Protein AF-A0AAN6L7E3-F1 (afdb_monomer)

Foldseek 3Di:
DDDDDDDDPDPPDDVVVVVVVVVVVVVVVVVVVVVVVVVVVVVVVVVVVVVCVVCVVVLVVLLVVLLVVLVVQLVLLVVCCVCCDPPHDNCVNVLSCLSVVLSVLSVVLCCLVPVVVNDPCVVDPVSVVVNVVSVVVSVVSLVVSLVSVVVLAQPPLPDPPRVFPDPDDPRDPPPDTRPQNSSWDQDPVSHTDRSSVVVSVVSVSSVVVD

Structure (mmCIF, N/CA/C/O backbone):
data_AF-A0AAN6L7E3-F1
#
_entry.id   AF-A0AAN6L7E3-F1
#
loop_
_atom_site.group_PDB
_atom_site.id
_atom_site.type_symbol
_atom_site.label_atom_id
_atom_site.label_alt_id
_atom_site.label_comp_id
_atom_site.label_asym_id
_atom_site.label_entity_id
_atom_site.label_seq_id
_atom_site.pdbx_PDB_ins_code
_atom_site.Cartn_x
_atom_site.Cartn_y
_atom_site.Cartn_z
_atom_site.occupancy
_atom_site.B_iso_or_equiv
_atom_site.auth_seq_id
_atom_site.auth_comp_id
_atom_site.auth_asym_id
_atom_site.auth_atom_id
_atom_site.pdbx_PDB_model_num
ATOM 1 N N . MET A 1 1 ? -35.665 -12.187 103.424 1.00 42.66 1 MET A N 1
ATOM 2 C CA . MET A 1 1 ? -36.609 -12.138 102.287 1.00 42.66 1 MET A CA 1
ATOM 3 C C . MET A 1 1 ? -36.385 -10.825 101.558 1.00 42.66 1 MET A C 1
ATOM 5 O O . MET A 1 1 ? -36.708 -9.785 102.106 1.00 42.66 1 MET A O 1
ATOM 9 N N . GLY A 1 2 ? -35.752 -10.860 100.388 1.00 43.75 2 GLY A N 1
ATOM 10 C CA . GLY A 1 2 ? -35.505 -9.680 99.558 1.00 43.75 2 GLY A CA 1
ATOM 11 C C . GLY A 1 2 ? -35.541 -10.111 98.100 1.00 43.75 2 GLY A C 1
ATOM 12 O O . GLY A 1 2 ? -34.549 -10.614 97.584 1.00 43.75 2 GLY A O 1
ATOM 13 N N . GLN A 1 3 ? -36.715 -10.016 97.477 1.00 45.44 3 GLN A N 1
ATOM 14 C CA . GLN A 1 3 ? -36.898 -10.294 96.055 1.00 45.44 3 GLN A CA 1
ATOM 15 C C . GLN A 1 3 ? -36.569 -9.023 95.269 1.00 45.44 3 GLN A C 1
ATOM 17 O O . GLN A 1 3 ? -37.308 -8.043 95.316 1.00 45.44 3 GLN A O 1
ATOM 22 N N . SER A 1 4 ? -35.435 -9.044 94.569 1.00 49.78 4 SER A N 1
ATOM 23 C CA . SER A 1 4 ? -35.088 -8.055 93.551 1.00 49.78 4 SER A CA 1
ATOM 24 C C . SER A 1 4 ? -35.935 -8.335 92.309 1.00 49.78 4 SER A C 1
ATOM 26 O O . SER A 1 4 ? -35.784 -9.368 91.656 1.00 49.78 4 SER A O 1
ATOM 28 N N . THR A 1 5 ? -36.879 -7.446 92.020 1.00 53.34 5 THR A N 1
ATOM 29 C CA . THR A 1 5 ? -37.695 -7.482 90.807 1.00 53.34 5 THR A CA 1
ATOM 30 C C . THR A 1 5 ? -36.848 -7.040 89.620 1.00 53.34 5 THR A C 1
ATOM 32 O O . THR A 1 5 ? -36.485 -5.869 89.507 1.00 53.34 5 THR A O 1
ATOM 35 N N . SER A 1 6 ? -36.544 -7.982 88.730 1.00 49.72 6 SER A N 1
ATOM 36 C CA . SER A 1 6 ? -35.940 -7.729 87.425 1.00 49.72 6 SER A CA 1
ATOM 37 C C . SER A 1 6 ? -36.825 -6.777 86.613 1.00 49.72 6 SER A C 1
ATOM 39 O O . SER A 1 6 ? -37.939 -7.135 86.222 1.00 49.72 6 SER A O 1
ATOM 41 N N . GLY A 1 7 ? -36.333 -5.562 86.369 1.00 49.38 7 GLY A N 1
ATOM 42 C CA . GLY A 1 7 ? -36.961 -4.585 85.488 1.00 49.38 7 GLY A CA 1
ATOM 43 C C . GLY A 1 7 ? -36.961 -5.088 84.048 1.00 49.38 7 GLY A C 1
ATOM 44 O O . GLY A 1 7 ? -35.946 -5.030 83.360 1.00 49.38 7 GLY A O 1
ATOM 45 N N . GLY A 1 8 ? -38.103 -5.606 83.599 1.00 52.16 8 GLY A N 1
ATOM 46 C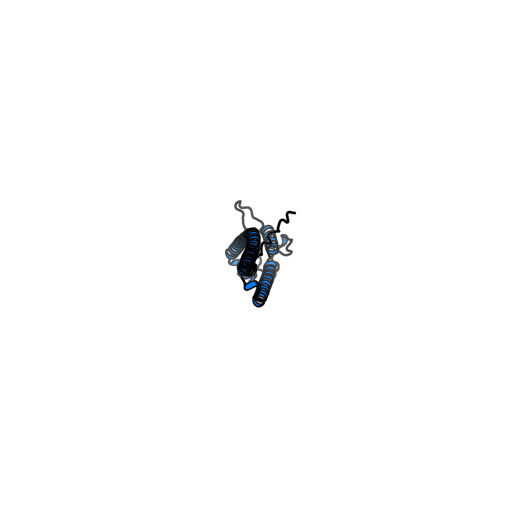 CA . GLY A 1 8 ? -38.334 -5.935 82.199 1.00 52.16 8 GLY A CA 1
ATOM 47 C C . GLY A 1 8 ? -38.458 -4.658 81.376 1.00 52.16 8 GLY A C 1
ATOM 48 O O . GLY A 1 8 ? -39.545 -4.086 81.279 1.00 52.16 8 GLY A O 1
ATOM 49 N N . GLU A 1 9 ? -37.352 -4.210 80.781 1.00 51.78 9 GLU A N 1
ATOM 50 C CA . GLU A 1 9 ? -37.373 -3.178 79.747 1.00 51.78 9 GLU A CA 1
ATOM 51 C C . GLU A 1 9 ? -38.204 -3.678 78.562 1.00 51.78 9 GLU A C 1
ATOM 53 O O . GLU A 1 9 ? -37.843 -4.595 77.820 1.00 51.78 9 GLU A O 1
ATOM 58 N N . ARG A 1 10 ? -39.390 -3.088 78.425 1.00 51.25 10 ARG A N 1
ATOM 59 C CA . ARG A 1 10 ? -40.340 -3.378 77.361 1.00 51.25 10 ARG A CA 1
ATOM 60 C C . ARG A 1 10 ? -39.809 -2.717 76.088 1.00 51.25 10 ARG A C 1
ATOM 62 O O . ARG A 1 10 ? -39.984 -1.519 75.887 1.00 51.25 10 ARG A O 1
ATOM 69 N N . TRP A 1 11 ? -39.128 -3.491 75.247 1.00 51.94 11 TRP A N 1
ATOM 70 C CA . TRP A 1 11 ? -38.636 -3.051 73.941 1.00 51.94 11 TRP A CA 1
ATOM 71 C C . TRP A 1 11 ? -39.816 -2.674 73.039 1.00 51.94 11 TRP A C 1
ATOM 73 O O . TRP A 1 11 ? -40.412 -3.523 72.377 1.00 51.94 11 TRP A O 1
ATOM 83 N N . ILE A 1 12 ? -40.185 -1.392 73.025 1.00 59.03 12 ILE A N 1
ATOM 84 C CA . ILE A 1 12 ? -41.183 -0.858 72.096 1.00 59.03 12 ILE A CA 1
ATOM 85 C C . ILE A 1 12 ? -40.546 -0.866 70.707 1.00 59.03 12 ILE A C 1
ATOM 87 O O . ILE A 1 12 ? -39.714 -0.023 70.360 1.00 59.03 12 ILE A O 1
ATOM 91 N N . TRP A 1 13 ? -40.911 -1.872 69.918 1.00 56.84 13 TRP A N 1
ATOM 92 C CA . TRP A 1 13 ? -40.470 -2.004 68.540 1.00 56.84 13 TRP A CA 1
ATOM 93 C C . TRP A 1 13 ? -41.058 -0.843 67.732 1.00 56.84 13 TRP A C 1
ATOM 95 O O . TRP A 1 13 ? -42.265 -0.770 67.518 1.00 56.84 13 TRP A O 1
ATOM 105 N N . HIS A 1 14 ? -40.212 0.098 67.309 1.00 62.81 14 HIS A N 1
ATOM 106 C CA . HIS A 1 14 ? -40.619 1.199 66.439 1.00 62.81 14 HIS A CA 1
ATOM 107 C C . HIS A 1 14 ? -40.314 0.835 64.977 1.00 62.81 14 HIS A C 1
ATOM 109 O O . HIS A 1 14 ? -39.190 1.075 64.519 1.00 62.81 14 HIS A O 1
ATOM 115 N N . PRO A 1 15 ? -41.293 0.301 64.216 1.00 70.25 15 PRO A N 1
ATOM 116 C CA . PRO A 1 15 ? -41.083 -0.215 62.857 1.00 70.25 15 PRO A CA 1
ATOM 117 C C . PRO A 1 15 ? -40.480 0.825 61.904 1.00 70.25 15 PRO A C 1
ATOM 119 O O . PRO A 1 15 ? -39.667 0.503 61.041 1.00 70.25 15 PRO A O 1
AT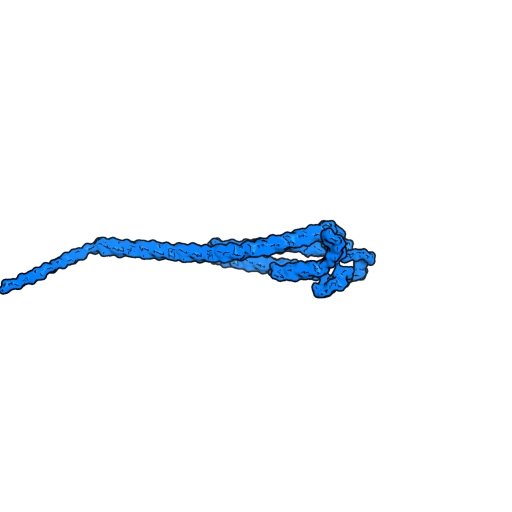OM 122 N N . TRP A 1 16 ? -40.786 2.102 62.127 1.00 66.88 16 TRP A N 1
ATOM 123 C CA . TRP A 1 16 ? -40.271 3.222 61.344 1.00 66.88 16 TRP A CA 1
ATOM 124 C C . TRP A 1 16 ? -38.749 3.409 61.426 1.00 66.88 16 TRP A C 1
ATOM 126 O O . TRP A 1 16 ? -38.139 3.853 60.453 1.00 66.88 16 TRP A O 1
ATOM 136 N N . ARG A 1 17 ? -38.104 3.056 62.549 1.00 72.50 17 ARG A N 1
ATOM 137 C CA . ARG A 1 17 ? -36.633 3.123 62.662 1.00 72.50 17 ARG A CA 1
ATOM 138 C C . ARG A 1 17 ? -35.965 2.003 61.867 1.00 72.50 17 ARG A C 1
ATOM 140 O O . ARG A 1 17 ? -34.938 2.242 61.234 1.00 72.50 17 ARG A O 1
ATOM 147 N N . THR A 1 18 ? -36.563 0.815 61.860 1.00 75.44 18 THR A N 1
ATOM 148 C CA . THR A 1 18 ? -36.074 -0.342 61.099 1.00 75.44 18 THR A CA 1
ATOM 149 C C . THR A 1 18 ? -36.195 -0.096 59.595 1.00 75.44 18 THR A C 1
ATOM 151 O O . THR A 1 18 ? -35.225 -0.290 58.866 1.00 75.44 18 THR A O 1
ATOM 154 N N . ILE A 1 19 ? -37.330 0.444 59.140 1.00 77.50 19 ILE A N 1
ATOM 155 C CA . ILE A 1 19 ? -37.562 0.784 57.726 1.00 77.50 19 ILE A CA 1
ATOM 156 C C . ILE A 1 19 ? -36.559 1.834 57.231 1.00 77.50 19 ILE A C 1
ATOM 158 O O . ILE A 1 19 ? -35.964 1.648 56.171 1.00 77.50 19 ILE A O 1
ATOM 162 N N . LYS A 1 20 ? -36.297 2.898 58.007 1.00 78.38 20 LYS A N 1
ATOM 163 C CA . LYS A 1 20 ? -35.292 3.912 57.634 1.00 78.38 20 LYS A CA 1
ATOM 164 C C . LYS A 1 20 ? -33.893 3.314 57.479 1.00 78.38 20 LYS A C 1
ATOM 166 O O . LYS A 1 20 ? -33.211 3.631 56.513 1.00 78.38 20 LYS A O 1
ATOM 171 N N . ARG A 1 21 ? -33.481 2.419 58.385 1.00 78.31 21 ARG A N 1
ATOM 172 C CA . ARG A 1 21 ? -32.173 1.747 58.294 1.00 78.31 21 ARG A CA 1
ATOM 173 C C . ARG A 1 21 ? -32.068 0.870 57.050 1.00 78.31 21 ARG A C 1
ATOM 175 O O . ARG A 1 21 ? -31.061 0.949 56.355 1.00 78.31 21 ARG A O 1
ATOM 182 N N . ILE A 1 22 ? -33.103 0.088 56.745 1.00 79.12 22 ILE A N 1
ATOM 183 C CA . ILE A 1 22 ? -33.132 -0.760 55.545 1.00 79.12 22 ILE A CA 1
ATOM 184 C C . ILE A 1 22 ? -33.075 0.104 54.279 1.00 79.12 22 ILE A C 1
ATOM 186 O O . ILE A 1 22 ? -32.258 -0.160 53.402 1.00 79.12 22 ILE A O 1
ATOM 190 N N . ALA A 1 23 ? -33.862 1.181 54.207 1.00 75.00 23 ALA A N 1
ATOM 191 C CA . ALA A 1 23 ? -33.854 2.095 53.066 1.00 75.00 23 ALA A CA 1
ATOM 192 C C . ALA A 1 23 ? -32.478 2.753 52.848 1.00 75.00 23 ALA A C 1
ATOM 194 O O . ALA A 1 23 ? -31.995 2.805 51.718 1.00 75.00 23 ALA A O 1
ATOM 195 N N . SER A 1 24 ? -31.807 3.193 53.918 1.00 80.81 24 SER A N 1
ATOM 196 C CA . SER A 1 24 ? -30.445 3.736 53.835 1.00 80.81 24 SER A CA 1
ATOM 197 C C . SER A 1 24 ? -29.422 2.696 53.370 1.00 80.81 24 SER A C 1
ATOM 199 O O . SER A 1 24 ? -28.561 3.019 52.555 1.00 80.81 24 SER A O 1
ATOM 201 N N . TYR A 1 25 ? -29.532 1.445 53.828 1.00 79.38 25 TYR A N 1
ATOM 202 C CA . TYR A 1 25 ? -28.661 0.352 53.383 1.00 79.38 25 TYR A CA 1
ATOM 203 C C . TYR A 1 25 ? -28.847 0.019 51.901 1.00 79.38 25 TYR A C 1
ATOM 205 O O . TYR A 1 25 ? -27.863 -0.188 51.189 1.00 79.38 25 TYR A O 1
ATOM 213 N N . VAL A 1 26 ? -30.093 -0.002 51.421 1.00 76.44 26 VAL A N 1
ATOM 214 C CA . VAL A 1 26 ? -30.407 -0.254 50.007 1.00 76.44 26 VAL A CA 1
ATOM 215 C C . VAL A 1 26 ? -29.898 0.890 49.129 1.00 76.44 26 VAL A C 1
ATOM 217 O O . VAL A 1 26 ? -29.246 0.631 48.121 1.00 76.44 26 VAL A O 1
ATOM 220 N N . ALA A 1 27 ? -30.109 2.147 49.534 1.00 77.56 27 ALA A N 1
ATOM 221 C CA . ALA A 1 27 ? -29.611 3.312 48.802 1.00 77.56 27 ALA A CA 1
ATOM 222 C C . ALA A 1 27 ? -28.073 3.345 48.733 1.00 77.56 27 ALA A C 1
ATOM 224 O O . ALA A 1 27 ? -27.509 3.580 47.666 1.00 77.56 27 ALA A O 1
ATOM 225 N N . TYR A 1 28 ? -27.391 3.047 49.844 1.00 81.06 28 TYR A N 1
ATOM 226 C CA . TYR A 1 28 ? -25.930 2.958 49.883 1.00 81.06 28 TYR A CA 1
ATOM 227 C C . TYR A 1 28 ? -25.401 1.820 48.999 1.00 81.06 28 TYR A C 1
ATOM 229 O O . TYR A 1 28 ? -24.496 2.030 48.195 1.00 81.06 28 TYR A O 1
ATOM 237 N N . SER A 1 29 ? -26.010 0.634 49.083 1.00 75.12 29 SER 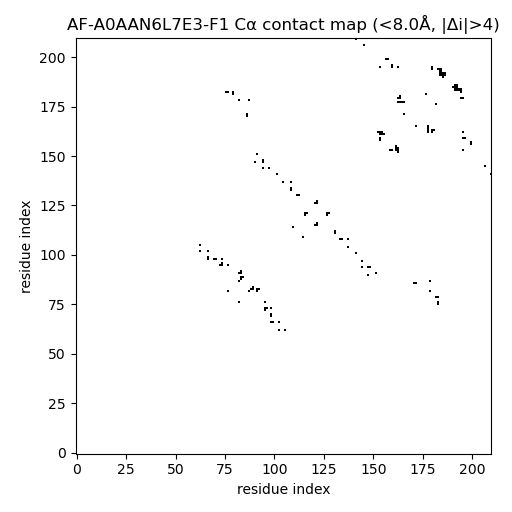A N 1
ATOM 238 C CA . SER A 1 29 ? -25.619 -0.524 48.266 1.00 75.12 29 SER A CA 1
ATOM 239 C C . SER A 1 29 ? -25.830 -0.267 46.771 1.00 75.12 29 SER A C 1
ATOM 241 O O . SER A 1 29 ? -25.001 -0.667 45.955 1.00 75.12 29 SER A O 1
ATOM 243 N N . TRP A 1 30 ? -26.901 0.445 46.407 1.00 67.38 30 TRP A N 1
ATOM 244 C CA . TRP A 1 30 ? -27.169 0.852 45.029 1.00 67.38 30 TRP A CA 1
ATOM 245 C C . TRP A 1 30 ? -26.133 1.852 44.509 1.00 67.38 30 TRP A C 1
ATOM 247 O O . TRP A 1 30 ? -25.619 1.674 43.409 1.00 67.38 30 TRP A O 1
ATOM 257 N N . LEU A 1 31 ? -25.765 2.859 45.307 1.00 73.88 31 LEU A N 1
ATOM 258 C CA . LEU A 1 31 ? -24.732 3.830 44.934 1.00 73.88 31 LEU A CA 1
ATOM 259 C C . LEU A 1 31 ? -23.366 3.168 44.741 1.00 73.88 31 LEU A C 1
ATOM 261 O O . LEU A 1 31 ? -22.717 3.423 43.733 1.00 73.88 31 LEU A O 1
ATOM 265 N N . VAL A 1 32 ? -22.962 2.269 45.644 1.00 73.25 32 VAL A N 1
ATOM 266 C CA . VAL A 1 32 ? -21.707 1.509 45.513 1.00 73.25 32 VAL A CA 1
ATOM 267 C C . VAL A 1 32 ? -21.731 0.616 44.271 1.00 73.25 32 VAL A C 1
ATOM 269 O O . VAL A 1 32 ? -20.726 0.504 43.576 1.00 73.25 32 VAL A O 1
ATOM 272 N N . PHE A 1 33 ? -22.866 -0.010 43.957 1.00 66.94 33 PHE A N 1
ATOM 273 C CA . PHE A 1 33 ? -23.013 -0.840 42.761 1.00 66.94 33 PHE A CA 1
ATOM 274 C C . PHE A 1 33 ? -22.931 -0.022 41.465 1.00 66.94 33 PHE A C 1
ATOM 276 O O . PHE A 1 33 ? -22.200 -0.404 40.549 1.00 66.94 33 PHE A O 1
ATOM 283 N N . VAL A 1 34 ? -23.641 1.110 41.400 1.00 63.12 34 VAL A N 1
ATOM 284 C CA . VAL A 1 34 ? -23.590 2.035 40.259 1.00 63.12 34 VAL A CA 1
ATOM 285 C C . VAL A 1 34 ? -22.171 2.556 40.077 1.00 63.12 34 VAL A C 1
ATOM 287 O O . VAL A 1 34 ? -21.651 2.443 38.970 1.00 63.12 34 VAL A O 1
ATOM 290 N N . ASP A 1 35 ? -21.526 3.010 41.157 1.00 67.50 35 ASP A N 1
ATOM 291 C CA . ASP A 1 35 ? -20.145 3.496 41.148 1.00 67.50 35 ASP A CA 1
ATOM 292 C C . ASP A 1 35 ? -19.198 2.434 40.576 1.00 67.50 35 ASP A C 1
ATOM 294 O O . ASP A 1 35 ? -18.562 2.672 39.551 1.00 67.50 35 ASP A O 1
ATOM 298 N N . ARG A 1 36 ? -19.232 1.203 41.108 1.00 59.50 36 ARG A N 1
ATOM 299 C CA . ARG A 1 36 ? -18.390 0.079 40.658 1.00 59.50 36 ARG A CA 1
ATOM 300 C C . ARG A 1 36 ? -18.599 -0.283 39.183 1.00 59.50 36 ARG A C 1
ATOM 302 O O . ARG A 1 36 ? -17.636 -0.641 38.499 1.00 59.50 36 ARG A O 1
ATOM 309 N N . ILE A 1 37 ? -19.830 -0.188 38.674 1.00 58.69 37 ILE A N 1
ATOM 310 C CA . ILE A 1 37 ? -20.135 -0.394 37.248 1.00 58.69 37 ILE A CA 1
ATOM 311 C C . ILE A 1 37 ? -19.548 0.731 36.397 1.00 58.69 37 ILE A C 1
ATOM 313 O O . ILE A 1 37 ? -18.948 0.454 35.352 1.00 58.69 37 ILE A O 1
ATOM 317 N N . THR A 1 38 ? -19.688 1.986 36.823 1.00 60.12 38 THR A N 1
ATOM 318 C CA . THR A 1 38 ? -19.088 3.124 36.120 1.00 60.12 38 THR A CA 1
ATOM 319 C C . THR A 1 38 ? -17.567 3.052 36.124 1.00 60.12 38 THR A C 1
ATOM 321 O O . THR A 1 38 ? -16.986 3.179 35.048 1.00 60.12 38 THR A O 1
ATOM 324 N N . THR A 1 39 ? -16.922 2.747 37.257 1.00 64.69 39 THR A N 1
ATOM 325 C CA . THR A 1 39 ? -15.457 2.614 37.358 1.00 64.69 39 THR A CA 1
ATOM 326 C C . THR A 1 39 ? -14.931 1.455 36.510 1.00 64.69 39 THR A C 1
ATOM 328 O O . THR A 1 39 ? -13.912 1.580 35.837 1.00 64.69 39 THR A O 1
ATOM 331 N N . SER A 1 40 ? -15.637 0.319 36.485 1.00 64.44 40 SER A N 1
ATOM 332 C CA . SER A 1 40 ? -15.254 -0.834 35.658 1.00 64.44 40 SER A CA 1
ATOM 333 C C . SER A 1 40 ? -15.357 -0.529 34.158 1.00 64.44 40 SER A C 1
ATOM 335 O O . SER A 1 40 ? -14.492 -0.931 33.373 1.00 64.44 40 SER A O 1
ATOM 337 N N . ARG A 1 41 ? -16.383 0.220 33.733 1.00 60.41 41 ARG A N 1
ATOM 338 C CA . ARG A 1 41 ? -16.508 0.668 32.338 1.00 60.41 41 ARG A CA 1
ATOM 339 C C . ARG A 1 41 ? -15.435 1.684 31.964 1.00 60.41 41 ARG A C 1
ATOM 341 O O . ARG A 1 41 ? -14.840 1.536 30.899 1.00 60.41 41 ARG A O 1
ATOM 348 N N . THR A 1 42 ? -15.156 2.672 32.809 1.00 61.84 42 THR A N 1
ATOM 349 C CA . THR A 1 42 ? -14.126 3.683 32.523 1.00 61.84 42 THR A CA 1
ATOM 350 C C . THR A 1 42 ? -12.724 3.084 32.496 1.00 61.84 42 THR A C 1
ATOM 352 O O . THR A 1 42 ? -11.977 3.396 31.574 1.00 61.84 42 THR A O 1
ATOM 355 N N . LEU A 1 43 ? -12.388 2.152 33.393 1.00 64.50 43 LEU A N 1
ATOM 356 C CA . LEU A 1 43 ? -11.102 1.438 33.366 1.00 64.50 43 LEU A CA 1
ATOM 357 C C . LEU A 1 43 ? -10.916 0.609 32.087 1.00 64.50 43 LEU A C 1
ATOM 359 O O . LEU A 1 43 ? -9.849 0.645 31.481 1.00 64.50 43 LEU A O 1
ATOM 363 N N . ASN A 1 44 ? -11.960 -0.084 31.624 1.00 65.50 44 ASN A N 1
ATOM 364 C CA . ASN A 1 44 ? -11.908 -0.828 30.362 1.00 65.50 44 ASN A CA 1
ATOM 365 C C . ASN A 1 44 ? -11.757 0.085 29.134 1.00 65.50 44 ASN 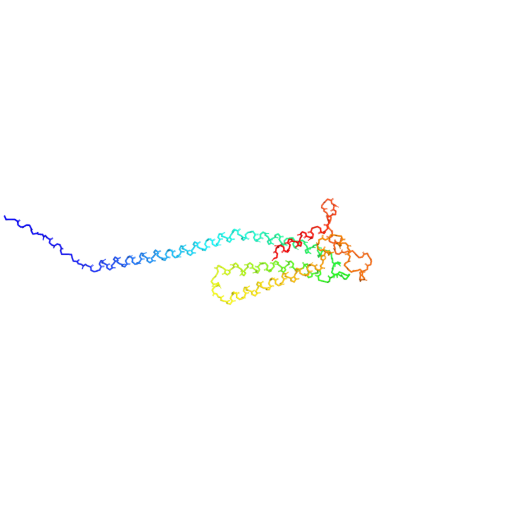A C 1
ATOM 367 O O . ASN A 1 44 ? -11.095 -0.287 28.165 1.00 65.50 44 ASN A O 1
ATOM 371 N N . ILE A 1 45 ? -12.370 1.271 29.156 1.00 64.06 45 ILE A N 1
ATOM 372 C CA . ILE A 1 45 ? -12.224 2.270 28.089 1.00 64.06 45 ILE A CA 1
ATOM 373 C C . ILE A 1 45 ? -10.805 2.844 28.100 1.00 64.06 45 ILE A C 1
ATOM 375 O O . ILE A 1 45 ? -10.181 2.893 27.044 1.00 64.06 45 ILE A O 1
ATOM 379 N N . LEU A 1 46 ? -10.281 3.205 29.274 1.00 64.00 46 LEU A N 1
ATOM 380 C CA . LEU A 1 46 ? -8.932 3.746 29.450 1.00 64.00 46 LEU A CA 1
ATOM 381 C C . LEU A 1 46 ? -7.851 2.741 29.039 1.00 64.00 46 LEU A C 1
ATOM 383 O O . LEU A 1 46 ? -6.966 3.104 28.275 1.00 64.00 46 LEU A O 1
ATOM 387 N N . ALA A 1 47 ? -7.964 1.470 29.435 1.00 64.88 47 ALA A N 1
ATOM 388 C CA . ALA A 1 47 ? -7.015 0.427 29.038 1.00 64.88 47 ALA A CA 1
ATOM 389 C C . ALA A 1 47 ? -6.995 0.192 27.513 1.00 64.88 47 ALA A C 1
ATOM 391 O O . ALA A 1 47 ? -5.933 0.007 26.918 1.00 64.88 47 ALA A O 1
ATOM 392 N N . ARG A 1 48 ? -8.161 0.251 26.850 1.00 64.88 48 ARG A N 1
ATOM 393 C CA . ARG A 1 48 ? -8.247 0.197 25.378 1.00 64.88 48 ARG A CA 1
ATOM 394 C C . ARG A 1 48 ? -7.657 1.444 24.720 1.00 64.88 48 ARG A C 1
ATOM 396 O O . ARG A 1 48 ? -7.014 1.326 23.682 1.00 64.88 48 ARG A O 1
ATOM 403 N N . TRP A 1 49 ? -7.852 2.613 25.327 1.00 62.66 49 TRP A N 1
ATOM 404 C CA . TRP A 1 49 ? -7.268 3.880 24.881 1.00 62.66 49 TRP A CA 1
ATOM 405 C C . TRP A 1 49 ? -5.742 3.887 24.998 1.00 62.66 49 TRP A C 1
ATOM 407 O O . TRP A 1 49 ? -5.046 4.363 24.106 1.00 62.66 49 TRP A O 1
ATOM 417 N N . GLU A 1 50 ? -5.209 3.312 26.072 1.00 63.47 50 GLU A N 1
ATOM 418 C CA . GLU A 1 50 ? -3.772 3.225 26.305 1.00 63.47 50 GLU A CA 1
ATOM 419 C C . GLU A 1 50 ? -3.104 2.241 25.336 1.00 63.47 50 GLU A C 1
ATOM 421 O O . GLU A 1 50 ? -2.071 2.557 24.747 1.00 63.47 50 GLU A O 1
ATOM 426 N N . ALA A 1 51 ? -3.729 1.085 25.086 1.00 63.09 51 ALA A N 1
ATOM 427 C CA . ALA A 1 51 ? -3.282 0.159 24.048 1.00 63.09 51 ALA A CA 1
ATOM 428 C C . ALA A 1 51 ? -3.310 0.815 22.655 1.00 63.09 51 ALA A C 1
ATOM 430 O O . ALA A 1 51 ? -2.359 0.677 21.887 1.00 63.09 51 ALA A O 1
ATOM 431 N N . TYR A 1 52 ? -4.355 1.587 22.345 1.00 63.78 52 TYR A N 1
ATOM 432 C CA . TYR A 1 52 ? -4.461 2.341 21.097 1.00 63.78 52 TYR A CA 1
ATOM 433 C C . TYR A 1 52 ? -3.345 3.381 20.946 1.00 63.78 52 TYR A C 1
ATOM 435 O O . TYR A 1 52 ? -2.649 3.379 19.932 1.00 63.78 52 TYR A O 1
ATOM 443 N N . ASN A 1 53 ? -3.104 4.208 21.965 1.00 63.69 53 ASN A N 1
ATOM 444 C CA . ASN A 1 53 ? -2.042 5.215 21.934 1.00 63.69 53 ASN A CA 1
ATOM 445 C C . ASN A 1 53 ? -0.640 4.613 21.794 1.00 63.69 53 ASN A C 1
ATOM 447 O O . ASN A 1 53 ? 0.256 5.297 21.310 1.00 63.69 53 ASN A O 1
ATOM 451 N N . ARG A 1 54 ? -0.434 3.345 22.173 1.00 69.19 54 ARG A N 1
ATOM 452 C CA . ARG A 1 54 ? 0.848 2.659 21.954 1.00 69.19 54 ARG A CA 1
ATOM 453 C C . ARG A 1 54 ? 1.064 2.249 20.495 1.00 69.19 54 ARG A C 1
ATOM 455 O O . ARG A 1 54 ? 2.189 2.349 20.016 1.00 69.19 54 ARG A O 1
ATOM 462 N N . PHE A 1 55 ? 0.023 1.817 19.779 1.00 66.50 55 PHE A N 1
ATOM 463 C CA . PHE A 1 55 ? 0.161 1.289 18.410 1.00 66.50 55 PHE A CA 1
ATOM 464 C C . PHE A 1 55 ? -0.203 2.284 17.301 1.00 66.50 55 PHE A C 1
ATOM 466 O O . PHE A 1 55 ? 0.365 2.214 16.211 1.00 66.50 55 PHE A O 1
ATOM 473 N N . ALA A 1 56 ? -1.102 3.233 17.567 1.00 69.44 56 ALA A N 1
ATOM 474 C CA . ALA A 1 56 ? -1.480 4.289 16.631 1.00 69.44 56 ALA A CA 1
ATOM 475 C C . ALA A 1 56 ? -0.282 5.096 16.085 1.00 69.44 56 ALA A C 1
ATOM 477 O O . ALA A 1 56 ? -0.210 5.260 14.863 1.00 69.44 56 ALA A O 1
ATOM 478 N N . PRO A 1 57 ? 0.689 5.559 16.904 1.00 73.75 57 PRO A N 1
ATOM 479 C CA . PRO A 1 57 ? 1.846 6.282 16.380 1.00 73.75 57 PRO A CA 1
ATOM 480 C C . PRO A 1 57 ? 2.725 5.398 15.493 1.00 73.75 57 PRO A C 1
ATOM 482 O O . PRO A 1 57 ? 3.193 5.871 14.465 1.00 73.75 57 PRO A O 1
ATOM 485 N N . LEU A 1 58 ? 2.892 4.110 15.816 1.00 74.62 58 LEU A N 1
ATOM 486 C CA . LEU A 1 58 ? 3.682 3.184 14.998 1.00 74.62 58 LEU A CA 1
ATOM 487 C C . LEU A 1 58 ? 3.037 2.959 13.623 1.00 74.62 58 LEU A C 1
ATOM 489 O O . LEU A 1 58 ? 3.711 3.081 12.604 1.00 74.62 58 LEU A O 1
ATOM 493 N N . PHE A 1 59 ? 1.723 2.722 13.582 1.00 73.19 59 PHE A N 1
ATOM 494 C CA . PHE A 1 59 ? 0.976 2.617 12.325 1.00 73.19 59 PHE A CA 1
ATOM 495 C C . PHE A 1 59 ? 1.043 3.915 11.509 1.00 73.19 59 PHE A C 1
ATOM 497 O O . PHE A 1 59 ? 1.263 3.881 10.302 1.00 73.19 59 PHE A O 1
ATOM 504 N N . THR A 1 60 ? 0.917 5.066 12.172 1.00 71.81 60 THR A N 1
ATOM 505 C CA . THR A 1 60 ? 1.003 6.379 11.517 1.00 71.81 60 THR A CA 1
ATOM 506 C C . THR A 1 60 ? 2.392 6.618 10.928 1.00 71.81 60 THR A C 1
ATOM 508 O O . THR A 1 60 ? 2.493 7.029 9.777 1.00 71.81 60 THR A O 1
ATOM 511 N N . ILE A 1 61 ? 3.465 6.310 11.666 1.00 77.50 61 ILE A N 1
ATOM 512 C CA . ILE A 1 61 ? 4.848 6.425 11.180 1.00 77.50 61 ILE A CA 1
ATOM 513 C C . ILE A 1 61 ? 5.061 5.527 9.959 1.00 77.50 61 ILE A C 1
ATOM 515 O O . ILE A 1 61 ? 5.584 5.991 8.950 1.00 77.50 61 ILE A O 1
ATOM 519 N N . LEU A 1 62 ? 4.613 4.271 10.018 1.00 77.69 62 LEU A N 1
ATOM 520 C CA . LEU A 1 62 ? 4.697 3.342 8.890 1.00 77.69 62 LEU A CA 1
ATOM 521 C C . LEU A 1 62 ? 3.942 3.865 7.662 1.00 77.69 62 LEU A C 1
ATOM 523 O O . LEU A 1 62 ? 4.469 3.803 6.554 1.00 77.69 62 LEU A O 1
ATOM 527 N N . LEU A 1 63 ? 2.754 4.440 7.854 1.00 75.50 63 LEU A N 1
ATOM 528 C CA . LEU A 1 63 ? 1.952 5.020 6.779 1.00 75.50 63 LEU A CA 1
ATOM 529 C C . LEU A 1 63 ? 2.609 6.281 6.193 1.00 75.50 63 LEU A C 1
ATOM 531 O O . LEU A 1 63 ? 2.598 6.466 4.978 1.00 75.50 63 LEU A O 1
ATOM 535 N N . VAL A 1 64 ? 3.241 7.118 7.020 1.00 78.81 64 VAL A N 1
ATOM 536 C CA . VAL A 1 64 ? 4.012 8.291 6.568 1.00 78.81 64 VAL A CA 1
ATOM 537 C C . VAL A 1 64 ? 5.245 7.866 5.770 1.00 78.81 64 VAL A C 1
ATOM 539 O O . VAL A 1 64 ? 5.469 8.384 4.681 1.00 78.81 64 VAL A O 1
ATOM 542 N N . ILE A 1 65 ? 6.020 6.896 6.262 1.00 80.44 65 ILE A N 1
ATOM 543 C CA . ILE A 1 65 ? 7.189 6.356 5.547 1.00 80.44 65 ILE A CA 1
ATOM 544 C C . ILE A 1 65 ? 6.752 5.764 4.204 1.00 80.44 65 ILE A C 1
ATOM 546 O O . ILE A 1 65 ? 7.336 6.071 3.166 1.00 80.44 65 ILE A O 1
ATOM 550 N N . TYR A 1 66 ? 5.687 4.961 4.220 1.00 75.56 66 TYR A N 1
ATOM 551 C CA . TYR A 1 66 ? 5.108 4.354 3.028 1.00 75.56 66 TYR A CA 1
ATOM 552 C C . TYR A 1 66 ? 4.666 5.419 2.014 1.00 75.56 66 TYR A C 1
ATOM 554 O O . TYR A 1 66 ? 5.113 5.401 0.872 1.00 75.56 66 TYR A O 1
ATOM 562 N N . THR A 1 67 ? 3.867 6.404 2.430 1.00 75.00 67 THR A N 1
ATOM 563 C CA . THR A 1 67 ? 3.386 7.478 1.541 1.00 75.00 67 THR A CA 1
ATOM 564 C C . THR A 1 67 ? 4.511 8.366 1.010 1.00 75.00 67 THR A C 1
ATOM 566 O O . THR A 1 67 ? 4.471 8.739 -0.161 1.00 75.00 67 THR A O 1
ATOM 569 N N . ALA A 1 68 ? 5.536 8.665 1.814 1.00 76.88 68 ALA A N 1
ATOM 570 C CA . ALA A 1 68 ? 6.687 9.461 1.389 1.00 76.88 68 ALA A CA 1
ATOM 571 C C . ALA A 1 68 ? 7.491 8.763 0.283 1.00 76.88 68 ALA A C 1
ATOM 573 O O . ALA A 1 68 ? 7.763 9.355 -0.761 1.00 76.88 68 ALA A O 1
ATOM 574 N N . LEU A 1 69 ? 7.828 7.490 0.484 1.00 74.75 69 LEU A N 1
ATOM 575 C CA . LEU A 1 69 ? 8.629 6.723 -0.472 1.00 74.75 69 LEU A CA 1
ATOM 576 C C . LEU A 1 69 ? 7.858 6.432 -1.767 1.00 74.75 69 LEU A C 1
ATOM 578 O O . LEU A 1 69 ? 8.420 6.417 -2.861 1.00 74.75 69 LEU A O 1
ATOM 582 N N . LEU A 1 70 ? 6.543 6.272 -1.662 1.00 73.62 70 LEU A N 1
ATOM 583 C CA . LEU A 1 70 ? 5.667 6.148 -2.818 1.00 73.62 70 LEU A CA 1
ATOM 584 C C . LEU A 1 70 ? 5.466 7.459 -3.581 1.00 73.62 70 LEU A C 1
ATOM 586 O O . LEU A 1 70 ? 5.372 7.444 -4.809 1.00 73.62 70 LEU A O 1
ATOM 590 N N . GLY A 1 71 ? 5.396 8.585 -2.871 1.00 75.38 71 GLY A N 1
ATOM 591 C CA . GLY A 1 71 ? 5.381 9.912 -3.476 1.00 75.38 71 GLY A CA 1
ATOM 592 C C . GLY A 1 71 ? 6.654 10.165 -4.280 1.00 75.38 71 GLY A C 1
ATOM 593 O O . GLY A 1 71 ? 6.571 10.635 -5.413 1.00 75.38 71 GLY A O 1
ATOM 594 N N . ASP A 1 72 ? 7.807 9.772 -3.736 1.00 79.44 72 ASP A N 1
ATOM 595 C CA . ASP A 1 72 ? 9.097 9.840 -4.427 1.00 79.44 72 ASP A CA 1
ATOM 596 C C . ASP A 1 72 ? 9.102 8.984 -5.705 1.00 79.44 72 ASP A C 1
ATOM 598 O O . ASP A 1 72 ? 9.418 9.483 -6.785 1.00 79.44 72 ASP A O 1
ATOM 602 N N . TRP A 1 73 ? 8.636 7.730 -5.628 1.00 77.12 73 TRP A N 1
ATOM 603 C CA . TRP A 1 73 ? 8.476 6.864 -6.804 1.00 77.12 73 TRP A CA 1
ATOM 604 C C . TRP A 1 73 ? 7.584 7.492 -7.882 1.00 77.12 73 TRP A C 1
ATOM 606 O O . TRP A 1 73 ? 7.972 7.569 -9.050 1.00 77.12 73 TRP A O 1
ATOM 616 N N . ARG A 1 74 ? 6.402 7.987 -7.498 1.00 81.38 74 ARG A N 1
ATOM 617 C CA . ARG A 1 74 ? 5.466 8.627 -8.431 1.00 81.38 74 ARG A CA 1
ATOM 618 C C . ARG A 1 74 ? 6.102 9.844 -9.096 1.00 81.38 74 ARG A C 1
ATOM 620 O O . ARG A 1 74 ? 6.030 9.977 -10.313 1.00 81.38 74 ARG A O 1
ATOM 627 N N . LEU A 1 75 ? 6.764 10.707 -8.329 1.00 83.06 75 LEU A N 1
ATOM 628 C CA . LEU A 1 75 ? 7.455 11.875 -8.874 1.00 83.06 75 LEU A CA 1
ATOM 629 C C . LEU A 1 75 ? 8.554 11.480 -9.865 1.00 83.06 75 LEU A C 1
ATOM 631 O O . LEU A 1 75 ? 8.683 12.134 -10.896 1.00 83.06 75 LEU A O 1
ATOM 635 N N . LYS A 1 76 ? 9.314 10.414 -9.597 1.00 80.44 76 LYS A N 1
ATOM 636 C CA . LYS A 1 76 ? 10.343 9.914 -10.523 1.00 80.44 76 LYS A CA 1
ATOM 637 C C . LYS A 1 76 ? 9.743 9.453 -11.842 1.00 80.44 76 LYS A C 1
ATOM 639 O O . LYS A 1 76 ? 10.188 9.908 -12.887 1.00 80.44 76 LYS A O 1
ATOM 644 N N . VAL A 1 77 ? 8.692 8.636 -11.812 1.00 84.06 77 VAL A N 1
ATOM 645 C CA . VAL A 1 77 ? 8.039 8.156 -13.043 1.00 84.06 77 VAL A CA 1
ATOM 646 C C . VAL A 1 77 ? 7.453 9.319 -13.848 1.00 84.06 77 VAL A C 1
ATOM 648 O O . VAL A 1 77 ? 7.697 9.427 -15.045 1.00 84.06 77 VAL A O 1
ATOM 651 N N . TYR A 1 78 ? 6.746 10.242 -13.193 1.00 86.62 78 TYR A N 1
ATOM 652 C CA . TYR A 1 78 ? 6.101 11.370 -13.872 1.00 86.62 78 TYR A CA 1
ATOM 653 C C . TYR A 1 78 ? 7.077 12.433 -14.408 1.00 86.62 78 TYR A C 1
ATOM 655 O O . TYR A 1 78 ? 6.694 13.205 -15.285 1.00 86.62 78 TYR A O 1
ATOM 663 N N . LYS A 1 79 ? 8.332 12.474 -13.940 1.00 87.62 79 LYS A N 1
ATOM 664 C CA . LYS A 1 79 ? 9.383 13.330 -14.526 1.00 87.62 79 LYS A CA 1
ATOM 665 C C . LYS A 1 79 ? 9.799 12.889 -15.932 1.00 87.62 79 LYS A C 1
ATOM 667 O O . LYS A 1 79 ? 10.360 13.698 -16.666 1.00 87.62 79 LYS A O 1
ATOM 672 N N . HIS A 1 80 ? 9.519 11.644 -16.315 1.00 88.19 80 HIS A N 1
ATOM 673 C CA . HIS A 1 80 ? 9.909 11.077 -17.602 1.00 88.19 80 HIS A CA 1
ATOM 674 C C . HIS A 1 80 ? 8.667 10.751 -18.445 1.00 88.19 80 HIS A C 1
ATOM 676 O O . HIS A 1 80 ? 8.235 9.599 -18.472 1.00 88.19 80 HIS A O 1
ATOM 682 N N . PRO A 1 81 ? 8.088 11.732 -19.168 1.00 87.81 81 PRO A N 1
ATOM 683 C CA . PRO A 1 81 ? 6.857 11.521 -19.934 1.00 87.81 81 PRO A CA 1
ATOM 684 C C . PRO A 1 81 ? 7.001 10.462 -21.035 1.00 87.81 81 PRO A C 1
ATOM 686 O O . PRO A 1 81 ? 6.021 9.805 -21.370 1.00 87.81 81 PRO A O 1
ATOM 689 N N . VAL A 1 82 ? 8.229 10.231 -21.519 1.00 88.00 82 VAL A N 1
ATOM 690 C CA . VAL A 1 82 ? 8.567 9.173 -22.485 1.00 88.00 82 VAL A CA 1
ATOM 691 C C . VAL A 1 82 ? 8.133 7.775 -22.019 1.00 88.00 82 VAL A C 1
ATOM 693 O O . VAL A 1 82 ? 7.824 6.927 -22.844 1.00 88.00 82 VAL A O 1
ATOM 696 N N . LEU A 1 83 ? 8.033 7.538 -20.703 1.00 85.81 83 LEU A N 1
ATOM 697 C CA . LEU A 1 83 ? 7.575 6.262 -20.135 1.00 85.81 83 LEU A CA 1
ATOM 698 C C . LEU A 1 83 ? 6.082 5.986 -20.355 1.00 85.81 83 LEU A C 1
ATOM 700 O O . LEU A 1 83 ? 5.623 4.876 -20.088 1.00 85.81 83 LEU A O 1
ATOM 704 N N . PHE A 1 84 ? 5.316 6.984 -20.798 1.00 88.94 84 PHE A N 1
ATOM 705 C CA . PHE A 1 84 ? 3.883 6.863 -21.071 1.00 88.94 84 PHE A CA 1
ATOM 706 C C . PHE A 1 84 ? 3.564 6.730 -22.563 1.00 88.94 84 PHE A C 1
ATOM 708 O O . PHE A 1 84 ? 2.391 6.645 -22.928 1.00 88.94 84 PHE A O 1
ATOM 715 N N . GLU A 1 85 ? 4.587 6.707 -23.413 1.00 88.00 85 GLU A N 1
ATOM 716 C CA . GLU A 1 85 ? 4.464 6.558 -24.859 1.00 88.00 85 GLU A CA 1
ATOM 717 C C . GLU A 1 85 ? 4.857 5.131 -25.291 1.00 88.00 85 GLU A C 1
ATOM 719 O O . GLU A 1 85 ? 5.604 4.446 -24.585 1.00 88.00 85 GLU A O 1
ATOM 724 N N . PRO A 1 86 ? 4.380 4.636 -26.446 1.00 87.06 86 PRO A N 1
ATOM 725 C CA . PRO A 1 86 ? 4.915 3.411 -27.037 1.00 87.06 86 PRO A CA 1
ATOM 726 C C . PRO A 1 86 ? 6.435 3.547 -27.245 1.00 87.06 86 PRO A C 1
ATOM 728 O O . PRO A 1 86 ? 6.883 4.614 -27.668 1.00 87.06 86 PRO A O 1
ATOM 731 N N . PRO A 1 87 ? 7.254 2.514 -26.977 1.00 85.69 87 PRO A N 1
ATOM 732 C CA . PRO A 1 87 ? 6.916 1.097 -26.795 1.00 85.69 87 PRO A CA 1
ATOM 733 C C . PRO A 1 87 ? 6.717 0.663 -25.329 1.00 85.69 87 PRO A C 1
ATOM 735 O O . PRO A 1 87 ? 6.680 -0.533 -25.037 1.00 85.69 87 PRO A O 1
ATOM 738 N N . TYR A 1 88 ? 6.621 1.602 -24.383 1.00 83.81 88 TYR A N 1
ATOM 739 C CA . TYR A 1 88 ? 6.447 1.270 -22.970 1.00 83.81 88 TYR A CA 1
ATOM 740 C C . TYR A 1 88 ? 5.027 0.785 -22.669 1.00 83.81 88 TYR A C 1
ATOM 742 O O . TYR A 1 88 ? 4.054 1.121 -23.345 1.00 83.81 88 TYR A O 1
ATOM 750 N N . HIS A 1 89 ? 4.906 -0.035 -21.626 1.00 82.19 89 HIS A N 1
ATOM 751 C CA . HIS A 1 89 ? 3.635 -0.657 -21.291 1.00 82.19 89 HIS A CA 1
ATOM 752 C C . HIS A 1 89 ? 2.627 0.377 -20.748 1.00 82.19 89 HIS A C 1
ATOM 754 O O . HIS A 1 89 ? 2.940 1.101 -19.796 1.00 82.19 89 HIS A O 1
ATOM 760 N N . PRO A 1 90 ? 1.381 0.415 -21.254 1.00 83.25 90 PRO A N 1
ATOM 761 C CA . PRO A 1 90 ? 0.427 1.476 -20.923 1.00 83.25 90 PRO A CA 1
ATOM 762 C C . PRO A 1 90 ? 0.043 1.518 -19.437 1.00 83.25 90 PRO A C 1
ATOM 764 O O . PRO A 1 90 ? -0.230 2.593 -18.899 1.00 83.25 90 PRO A O 1
ATOM 767 N N . ASN A 1 91 ? 0.067 0.382 -18.725 1.00 83.19 91 ASN A N 1
ATOM 768 C CA . ASN A 1 91 ? -0.282 0.380 -17.297 1.00 83.19 91 ASN A CA 1
ATOM 769 C C . ASN A 1 91 ? 0.872 0.783 -16.360 1.00 83.19 91 ASN A C 1
ATOM 771 O O . ASN A 1 91 ? 0.695 0.678 -15.146 1.00 83.19 91 ASN A O 1
ATOM 775 N N . ILE A 1 92 ? 2.006 1.296 -16.863 1.00 79.44 92 ILE A N 1
ATOM 776 C CA . ILE A 1 92 ? 3.013 1.972 -16.018 1.00 79.44 92 ILE A CA 1
ATOM 777 C C . ILE A 1 92 ? 2.365 3.149 -15.284 1.00 79.44 92 ILE A C 1
ATOM 779 O O . ILE A 1 92 ? 2.546 3.303 -14.077 1.00 79.44 92 ILE A O 1
ATOM 783 N N . ARG A 1 93 ? 1.521 3.926 -15.979 1.00 79.88 93 ARG A N 1
ATOM 784 C CA . ARG A 1 93 ? 0.782 5.045 -15.379 1.00 79.88 93 ARG A CA 1
ATOM 785 C C . ARG A 1 93 ? -0.122 4.575 -14.243 1.00 79.88 93 ARG A C 1
ATOM 787 O O . ARG A 1 93 ? -0.008 5.062 -13.122 1.00 79.88 93 ARG A O 1
ATOM 794 N N . VAL A 1 94 ? -0.939 3.557 -14.505 1.00 75.75 94 VAL A N 1
ATOM 795 C CA . VAL A 1 94 ? -1.835 2.973 -13.494 1.00 75.75 94 VAL A CA 1
ATOM 796 C C . VAL A 1 94 ? -1.031 2.426 -12.312 1.00 75.75 94 VAL A C 1
ATOM 798 O O . VAL A 1 94 ? -1.351 2.724 -11.165 1.00 75.75 94 VAL A O 1
ATOM 801 N N . GLY A 1 95 ? 0.061 1.703 -12.574 1.00 74.12 95 GLY A N 1
ATOM 802 C CA . GLY A 1 95 ? 0.964 1.177 -11.547 1.00 74.12 95 GLY A CA 1
ATOM 803 C C . GLY A 1 95 ? 1.666 2.261 -10.722 1.00 74.12 95 GLY A C 1
ATOM 804 O O . GLY A 1 95 ? 1.957 2.038 -9.550 1.00 74.12 95 GLY A O 1
ATOM 805 N N . SER A 1 96 ? 1.901 3.442 -11.299 1.00 74.81 96 SER A N 1
ATOM 806 C CA . SER A 1 96 ? 2.471 4.601 -10.600 1.00 74.81 96 SER A CA 1
ATOM 807 C C . SER A 1 96 ? 1.457 5.374 -9.747 1.00 74.81 96 SER A C 1
ATOM 809 O O . SER A 1 96 ? 1.863 6.068 -8.816 1.00 74.81 96 SER A O 1
ATOM 811 N N . ASP A 1 97 ? 0.156 5.226 -10.022 1.00 78.06 97 ASP A N 1
ATOM 812 C CA . ASP A 1 97 ? -0.936 5.852 -9.260 1.00 78.06 97 ASP A CA 1
ATOM 813 C C . ASP A 1 97 ? -1.516 4.934 -8.170 1.00 78.06 97 ASP A C 1
ATOM 815 O O . ASP A 1 97 ? -2.076 5.427 -7.188 1.00 78.06 97 ASP A O 1
ATOM 819 N N . VAL A 1 98 ? -1.304 3.614 -8.278 1.00 74.00 98 VAL A N 1
ATOM 820 C CA . VAL A 1 98 ? -1.532 2.615 -7.211 1.00 74.00 98 VAL A CA 1
ATOM 821 C C . VAL A 1 98 ? -1.196 3.130 -5.804 1.00 74.00 98 VAL A C 1
ATOM 823 O O . VAL A 1 98 ? -2.008 2.925 -4.904 1.00 74.00 98 VAL A O 1
ATOM 826 N N . PRO A 1 99 ? -0.069 3.827 -5.574 1.00 68.44 99 PRO A N 1
ATOM 827 C CA . PRO A 1 99 ? 0.300 4.261 -4.238 1.00 68.44 99 PRO A CA 1
ATOM 828 C C . PRO A 1 99 ? -0.644 5.274 -3.580 1.00 68.44 99 PRO A C 1
ATOM 830 O O . PRO A 1 99 ? -0.743 5.353 -2.356 1.00 68.44 99 PRO A O 1
ATOM 833 N N . VAL A 1 100 ? -1.356 6.063 -4.386 1.00 71.19 100 VAL A N 1
ATOM 834 C CA . VAL A 1 100 ? -2.392 6.970 -3.881 1.00 71.19 100 VAL A CA 1
ATOM 835 C C . VAL A 1 100 ? -3.587 6.149 -3.399 1.00 71.19 100 VAL A C 1
ATOM 837 O O . VAL A 1 100 ? -4.116 6.386 -2.313 1.00 71.19 100 VAL A O 1
ATOM 840 N N . PH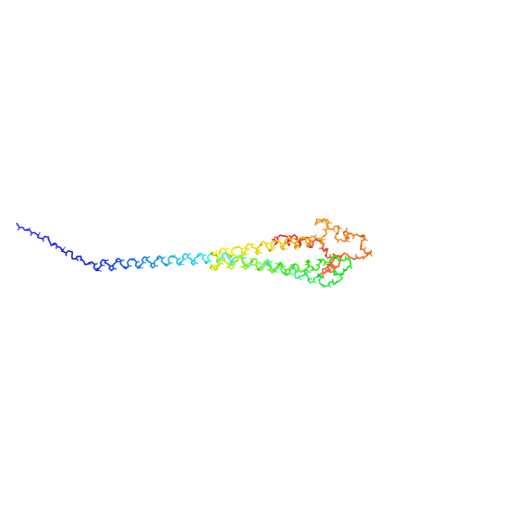E A 1 101 ? -3.973 5.133 -4.173 1.00 75.06 101 PHE A N 1
ATOM 841 C CA . PHE A 1 101 ? -5.076 4.240 -3.829 1.00 75.06 101 PHE A CA 1
ATOM 842 C C . PHE A 1 101 ? -4.771 3.382 -2.598 1.00 75.06 101 PHE A C 1
ATOM 844 O O . PHE A 1 101 ? -5.647 3.218 -1.751 1.00 75.06 101 PHE A O 1
ATOM 851 N N . THR A 1 102 ? -3.539 2.886 -2.448 1.00 71.31 102 THR A N 1
ATOM 852 C CA . THR A 1 102 ? -3.117 2.123 -1.261 1.00 71.31 102 THR A CA 1
ATOM 853 C C . THR A 1 102 ? -3.128 2.990 -0.002 1.00 71.31 102 THR A C 1
ATOM 855 O O . THR A 1 102 ? -3.594 2.536 1.042 1.00 71.31 102 THR A O 1
ATOM 858 N N . GLY A 1 103 ? -2.704 4.256 -0.093 1.00 73.06 103 GLY A N 1
ATOM 859 C CA . GLY A 1 103 ? -2.787 5.213 1.013 1.00 73.06 103 GLY A CA 1
ATOM 860 C C . GLY A 1 103 ? -4.229 5.478 1.455 1.00 73.06 103 GLY A C 1
ATOM 861 O O . GLY A 1 103 ? -4.543 5.393 2.644 1.00 73.06 103 GLY A O 1
ATOM 862 N N . ILE A 1 104 ? -5.133 5.719 0.499 1.00 80.88 104 ILE A N 1
ATOM 863 C CA . ILE A 1 104 ? -6.572 5.877 0.772 1.00 80.88 104 ILE A CA 1
ATOM 864 C C . ILE A 1 104 ? -7.139 4.601 1.408 1.00 80.88 104 ILE A C 1
ATOM 866 O O . ILE A 1 104 ? -7.855 4.673 2.407 1.00 80.88 104 ILE A O 1
ATOM 870 N N . ALA A 1 105 ? -6.791 3.431 0.873 1.00 81.38 105 ALA A N 1
ATOM 871 C CA . ALA A 1 105 ? -7.229 2.143 1.393 1.00 81.38 105 ALA A CA 1
ATOM 872 C C . ALA A 1 105 ? -6.760 1.906 2.838 1.00 81.38 105 ALA A C 1
ATOM 874 O O . ALA A 1 105 ? -7.558 1.471 3.664 1.00 81.38 105 ALA A O 1
ATOM 875 N N . ALA A 1 106 ? -5.515 2.248 3.177 1.00 76.12 106 ALA A N 1
ATOM 876 C CA . ALA A 1 106 ? -4.986 2.128 4.535 1.00 76.12 106 ALA A CA 1
ATOM 877 C C . ALA A 1 106 ? -5.712 3.053 5.528 1.00 76.12 106 ALA A C 1
ATOM 879 O O . ALA A 1 106 ? -6.053 2.634 6.637 1.00 76.12 106 ALA A O 1
ATOM 880 N N . VAL A 1 107 ? -6.019 4.290 5.120 1.00 77.62 107 VAL A N 1
ATOM 881 C CA . VAL A 1 107 ? -6.811 5.230 5.931 1.00 77.62 107 VAL A CA 1
ATOM 882 C C . VAL A 1 107 ? -8.232 4.708 6.140 1.00 77.62 107 VAL A C 1
ATOM 884 O O . VAL A 1 107 ? -8.724 4.698 7.270 1.00 77.62 107 VAL A O 1
ATOM 887 N N . LEU A 1 108 ? -8.885 4.215 5.084 1.00 81.94 108 LEU A N 1
ATOM 888 C CA . LEU A 1 108 ? -10.206 3.595 5.189 1.00 81.94 108 LEU A CA 1
ATOM 889 C C . LEU A 1 108 ? -10.163 2.371 6.108 1.00 81.94 108 LEU A C 1
ATOM 891 O O . LEU A 1 108 ? -10.994 2.251 7.005 1.00 81.94 108 LEU A O 1
ATOM 895 N N . TRP A 1 109 ? -9.167 1.498 5.954 1.00 81.50 109 TRP A N 1
ATOM 896 C CA . TRP A 1 109 ? -8.976 0.340 6.822 1.00 81.50 109 TRP A CA 1
ATOM 897 C C . TRP A 1 109 ? -8.878 0.748 8.292 1.00 81.50 109 TRP A C 1
ATOM 899 O O . TRP A 1 109 ? -9.544 0.155 9.146 1.00 81.50 109 TRP A O 1
ATOM 909 N N . PHE A 1 110 ? -8.091 1.783 8.589 1.00 75.38 110 PHE A N 1
ATOM 910 C CA . PHE A 1 110 ? -7.944 2.323 9.935 1.00 75.38 110 PHE A CA 1
ATOM 911 C C . PHE A 1 110 ? -9.276 2.853 10.477 1.00 75.38 110 PHE A C 1
ATOM 913 O O . PHE A 1 110 ? -9.710 2.437 11.549 1.00 75.38 110 PHE A O 1
ATOM 920 N N . ILE A 1 111 ? -9.981 3.684 9.706 1.00 78.56 111 ILE A N 1
ATOM 921 C CA . ILE A 1 111 ? -11.295 4.241 10.060 1.00 78.56 111 ILE A CA 1
ATOM 922 C C . ILE A 1 111 ? -12.302 3.126 10.379 1.00 78.56 111 ILE A C 1
ATOM 924 O O . ILE A 1 111 ? -12.910 3.124 11.450 1.00 78.56 111 ILE A O 1
ATOM 928 N N . PHE A 1 112 ? -12.442 2.137 9.493 1.00 76.62 112 PHE A N 1
ATOM 929 C CA . PHE A 1 112 ? -13.402 1.039 9.652 1.00 76.62 112 PHE A CA 1
ATOM 930 C C . PHE A 1 112 ? -13.008 0.029 10.733 1.00 76.62 112 PHE A C 1
ATOM 932 O O . PHE A 1 112 ? -13.861 -0.720 11.209 1.00 76.62 112 PHE A O 1
ATOM 939 N N . THR A 1 113 ? -11.743 -0.000 11.146 1.00 74.81 113 THR A N 1
ATOM 940 C CA . THR A 1 113 ? -11.264 -0.915 12.188 1.00 74.81 113 THR A CA 1
ATOM 941 C C . THR A 1 113 ? -11.277 -0.272 13.571 1.00 74.81 113 THR A C 1
ATOM 943 O O . THR A 1 113 ? -11.622 -0.945 14.539 1.00 74.81 113 THR A O 1
ATOM 946 N N . VAL A 1 114 ? -10.936 1.014 13.670 1.00 69.38 114 VAL A N 1
ATOM 947 C CA . VAL A 1 114 ? -10.730 1.723 14.942 1.00 69.38 114 VAL A CA 1
ATOM 948 C C . VAL A 1 114 ? -12.000 2.411 15.419 1.00 69.38 114 VAL A C 1
ATOM 950 O O . VAL A 1 114 ? -12.444 2.155 16.538 1.00 69.38 114 VAL A O 1
ATOM 953 N N . ILE A 1 115 ? -12.627 3.244 14.580 1.00 69.06 115 ILE A N 1
ATOM 954 C CA . ILE A 1 115 ? -13.805 4.037 14.970 1.00 69.06 115 ILE A CA 1
ATOM 955 C C . ILE A 1 115 ? -14.900 3.163 15.604 1.00 69.06 115 ILE A C 1
ATOM 957 O O . ILE A 1 115 ? -15.328 3.458 16.720 1.00 69.06 115 ILE A O 1
ATOM 961 N N . PRO A 1 116 ? -15.331 2.039 15.010 1.00 68.38 116 PRO A N 1
ATOM 962 C CA . PRO A 1 116 ? -16.433 1.273 15.583 1.00 68.38 116 PRO A CA 1
ATOM 963 C C . PRO A 1 116 ? -16.100 0.518 16.875 1.00 68.38 116 PRO A C 1
ATOM 965 O O . PRO A 1 116 ? -17.026 0.042 17.527 1.00 68.38 116 PRO A O 1
ATOM 968 N N . GLN A 1 117 ? -14.831 0.426 17.296 1.00 65.38 117 GLN A N 1
ATOM 969 C CA . GLN A 1 117 ? -14.512 -0.088 18.635 1.00 65.38 117 GLN A CA 1
ATOM 970 C C . GLN A 1 117 ? -14.857 0.902 19.754 1.00 65.38 117 GLN A C 1
ATOM 972 O O . GLN A 1 117 ? -15.010 0.485 20.905 1.00 65.38 117 GLN A O 1
ATOM 977 N N . HIS A 1 118 ? -15.001 2.187 19.419 1.00 63.16 118 HIS A N 1
ATOM 978 C CA . HIS A 1 118 ? -15.228 3.270 20.375 1.00 63.16 118 HIS A CA 1
ATOM 979 C C . HIS A 1 118 ? -16.665 3.806 20.375 1.00 63.16 118 HIS A C 1
ATOM 981 O O . HIS A 1 118 ? -17.071 4.447 21.340 1.00 63.16 118 HIS A O 1
ATOM 987 N N . TYR A 1 119 ? -17.451 3.513 19.337 1.00 65.19 119 TYR A N 1
ATOM 988 C CA . TYR A 1 119 ? -18.844 3.951 19.219 1.00 65.19 119 TYR A CA 1
ATOM 989 C C . TYR A 1 119 ? -19.834 2.792 19.409 1.00 65.19 119 TYR A C 1
ATOM 991 O O . TYR A 1 119 ? -19.508 1.624 19.199 1.00 65.19 119 TYR A O 1
ATOM 999 N N . SER A 1 120 ? -21.095 3.114 19.716 1.00 67.69 120 SER A N 1
ATOM 1000 C CA . SER A 1 120 ? -22.222 2.161 19.830 1.00 67.69 120 SER A CA 1
ATOM 1001 C C . SER A 1 120 ? -22.578 1.425 18.524 1.00 67.69 120 SER A C 1
ATOM 1003 O O . SER A 1 120 ? -23.556 0.684 18.453 1.00 67.69 120 SER A O 1
ATOM 1005 N N . LEU A 1 121 ? -21.784 1.612 17.466 1.00 66.06 121 LEU A N 1
ATOM 1006 C CA . LEU A 1 121 ? -21.922 0.936 16.178 1.00 66.06 121 LEU A CA 1
ATOM 1007 C C . LEU A 1 121 ? -21.513 -0.542 16.236 1.00 66.06 121 LEU A C 1
ATOM 1009 O O . LEU A 1 121 ? -21.924 -1.310 15.367 1.00 66.06 121 LEU A O 1
ATOM 1013 N N . LYS A 1 122 ? -20.764 -0.955 17.269 1.00 68.75 122 LYS A N 1
ATOM 1014 C CA . LYS A 1 122 ? -20.307 -2.340 17.456 1.00 68.75 122 LYS A CA 1
ATOM 1015 C C . LYS A 1 122 ? -21.448 -3.364 17.484 1.00 68.75 122 LYS A C 1
ATOM 1017 O O . LYS A 1 122 ? -21.254 -4.487 17.024 1.00 68.75 122 LYS A O 1
ATOM 1022 N N . ASP A 1 123 ? -22.622 -2.987 17.980 1.00 79.06 123 ASP A N 1
ATOM 1023 C CA . ASP A 1 123 ? -23.731 -3.927 18.187 1.00 79.06 123 ASP A CA 1
ATOM 1024 C C . ASP A 1 123 ? -24.592 -4.132 16.926 1.00 79.06 123 ASP A C 1
ATOM 1026 O O . ASP A 1 123 ? -25.453 -5.013 16.875 1.00 79.06 123 ASP A O 1
ATOM 1030 N N . LYS A 1 124 ? -24.360 -3.351 15.861 1.00 83.56 124 LYS A N 1
ATOM 1031 C CA . LYS A 1 124 ? -25.155 -3.416 14.628 1.00 83.56 124 LYS A CA 1
ATOM 1032 C C . LYS A 1 124 ? -24.561 -4.421 13.636 1.00 83.56 124 LYS A C 1
ATOM 1034 O O . LYS A 1 124 ? -23.483 -4.207 13.091 1.00 83.56 124 LYS A O 1
ATOM 1039 N N . ARG A 1 125 ? -25.309 -5.482 13.304 1.00 84.56 125 ARG A N 1
ATOM 1040 C CA . ARG A 1 125 ? -24.896 -6.506 12.311 1.00 84.56 125 ARG A CA 1
ATOM 1041 C C . ARG A 1 125 ? -24.576 -5.929 10.927 1.00 84.56 125 ARG A C 1
ATOM 1043 O O . ARG A 1 125 ? -23.602 -6.340 10.307 1.00 84.56 125 ARG A O 1
ATOM 1050 N N . VAL A 1 126 ? -25.364 -4.952 10.470 1.00 86.50 126 VAL A N 1
ATOM 1051 C CA . VAL A 1 126 ? -25.173 -4.285 9.166 1.00 86.50 126 VAL A CA 1
ATOM 1052 C C . VAL A 1 126 ? -23.799 -3.619 9.074 1.00 86.50 126 VAL A C 1
ATOM 1054 O O . VAL A 1 126 ? -23.155 -3.662 8.031 1.00 86.50 126 VAL A O 1
ATOM 1057 N N . TRP A 1 127 ? -23.315 -3.055 10.182 1.00 83.69 127 TRP A N 1
ATOM 1058 C CA . TRP A 1 127 ? -22.006 -2.419 10.220 1.00 83.69 127 TRP A CA 1
ATOM 1059 C C . TRP A 1 127 ? -20.874 -3.430 10.008 1.00 83.69 127 TRP A C 1
ATOM 1061 O O . TRP A 1 127 ? -19.982 -3.194 9.201 1.00 83.69 127 TRP A O 1
ATOM 1071 N N . TRP A 1 128 ? -20.934 -4.588 10.670 1.00 82.31 128 TRP A N 1
ATOM 1072 C CA . TRP A 1 128 ? -19.934 -5.644 10.487 1.00 82.31 128 TRP A CA 1
ATOM 1073 C C . TRP A 1 128 ? -19.909 -6.196 9.064 1.00 82.31 128 TRP A C 1
ATOM 1075 O O . TRP A 1 128 ? -18.831 -6.454 8.536 1.00 82.31 128 TRP A O 1
ATOM 1085 N N . PHE A 1 129 ? -21.070 -6.316 8.420 1.00 85.62 129 PHE A N 1
ATOM 1086 C CA . PHE A 1 129 ? -21.143 -6.693 7.010 1.00 85.62 129 PHE A CA 1
ATOM 1087 C C . PHE A 1 129 ? -20.448 -5.662 6.105 1.00 85.62 129 PHE A C 1
ATOM 1089 O O . PHE A 1 129 ? -19.631 -6.038 5.266 1.00 85.62 129 PHE A O 1
ATOM 1096 N N . LEU A 1 130 ? -20.687 -4.364 6.330 1.00 86.06 130 LEU A N 1
ATOM 1097 C CA . LEU A 1 130 ? -19.991 -3.289 5.610 1.00 86.06 130 LEU A CA 1
ATOM 1098 C C . LEU A 1 130 ? -18.476 -3.320 5.845 1.00 86.06 130 LEU A C 1
ATOM 1100 O O . LEU A 1 130 ? -17.713 -3.209 4.890 1.00 86.06 130 LEU A O 1
ATOM 1104 N N . VAL A 1 131 ? -18.032 -3.527 7.090 1.00 83.12 131 VAL A N 1
ATOM 1105 C CA . VAL A 1 131 ? -16.604 -3.670 7.419 1.00 83.12 131 VAL A CA 1
ATOM 1106 C C . VAL A 1 131 ? -15.983 -4.827 6.639 1.00 83.12 131 VAL A C 1
ATOM 1108 O O . VAL A 1 131 ? -14.906 -4.663 6.074 1.00 83.12 131 VAL A O 1
ATOM 1111 N N . VAL A 1 132 ? -16.649 -5.983 6.566 1.00 84.19 132 VAL A N 1
ATOM 1112 C CA . VAL A 1 132 ? -16.155 -7.140 5.802 1.00 84.19 132 VAL A CA 1
ATOM 1113 C C . VAL A 1 132 ? -16.047 -6.816 4.312 1.00 84.19 132 VAL A C 1
ATOM 1115 O O . VAL A 1 132 ? -15.001 -7.085 3.725 1.00 84.19 132 VAL A O 1
ATOM 1118 N N . ILE A 1 133 ? -17.069 -6.196 3.714 1.00 87.62 133 ILE A N 1
ATOM 1119 C CA . ILE A 1 133 ? -17.045 -5.804 2.295 1.00 87.62 133 ILE A CA 1
ATOM 1120 C C . ILE A 1 133 ? -15.888 -4.849 2.010 1.00 87.62 133 ILE A C 1
ATOM 1122 O O . ILE A 1 133 ? -15.121 -5.078 1.076 1.00 87.62 133 ILE A O 1
ATOM 1126 N N . VAL A 1 134 ? -15.736 -3.798 2.819 1.00 84.25 134 VAL A N 1
ATOM 1127 C CA . VAL A 1 134 ? -14.673 -2.804 2.629 1.00 84.25 134 VAL A CA 1
ATOM 1128 C C . VAL A 1 134 ? -13.300 -3.459 2.763 1.00 84.25 134 VAL A C 1
ATOM 1130 O O . VAL A 1 134 ? -12.436 -3.244 1.918 1.00 84.25 134 VAL A O 1
ATOM 1133 N N . ARG A 1 135 ? -13.101 -4.309 3.776 1.00 82.00 135 ARG A N 1
ATOM 1134 C CA . ARG A 1 135 ? -11.834 -5.026 3.974 1.00 82.00 135 ARG A CA 1
ATOM 1135 C C . ARG A 1 135 ? -11.510 -5.956 2.813 1.00 82.00 135 ARG A C 1
ATOM 1137 O O . ARG A 1 135 ? -10.382 -5.949 2.334 1.00 82.00 135 ARG A O 1
ATOM 1144 N N . PHE A 1 136 ? -12.489 -6.725 2.345 1.00 85.19 136 PHE A N 1
ATOM 1145 C CA . PHE A 1 136 ? -12.308 -7.608 1.199 1.00 85.19 136 PHE A CA 1
ATOM 1146 C C . PHE A 1 136 ? -11.973 -6.817 -0.070 1.00 85.19 136 PHE A C 1
ATOM 1148 O O . PHE A 1 136 ? -11.038 -7.171 -0.783 1.00 85.19 136 PHE A O 1
ATOM 1155 N N . GLY A 1 137 ? -12.674 -5.706 -0.312 1.00 84.94 137 GLY A N 1
ATOM 1156 C CA . GLY A 1 137 ? -12.393 -4.806 -1.429 1.00 84.94 137 GLY A CA 1
ATOM 1157 C C . GLY A 1 137 ? -10.979 -4.224 -1.379 1.00 84.94 137 GLY A C 1
ATOM 1158 O O . GLY A 1 137 ? -10.301 -4.190 -2.402 1.00 84.94 137 GLY A O 1
ATOM 1159 N N . ILE A 1 138 ? -10.503 -3.836 -0.191 1.00 82.69 138 ILE A N 1
ATOM 1160 C CA . ILE A 1 138 ? -9.128 -3.361 0.010 1.00 82.69 138 ILE A CA 1
ATOM 1161 C C . ILE A 1 138 ? -8.120 -4.465 -0.327 1.00 82.69 138 ILE A C 1
ATOM 1163 O O . ILE A 1 138 ? -7.230 -4.231 -1.137 1.00 82.69 138 ILE A O 1
ATOM 1167 N N . VAL A 1 139 ? -8.277 -5.675 0.219 1.00 80.44 139 VAL A N 1
ATOM 1168 C CA . VAL A 1 139 ? -7.365 -6.803 -0.059 1.00 80.44 139 VAL A CA 1
ATOM 1169 C C . VAL A 1 139 ? -7.349 -7.153 -1.550 1.00 80.44 139 VAL A C 1
ATOM 1171 O O . VAL A 1 139 ? -6.279 -7.340 -2.128 1.00 80.44 139 VAL A O 1
ATOM 1174 N N . ALA A 1 140 ? -8.513 -7.183 -2.203 1.00 82.56 140 ALA A N 1
ATOM 1175 C CA . ALA A 1 140 ? -8.608 -7.422 -3.640 1.00 82.56 140 ALA A CA 1
ATOM 1176 C C . ALA A 1 140 ? -7.887 -6.329 -4.451 1.00 82.56 140 ALA A C 1
ATOM 1178 O O . ALA A 1 140 ? -7.131 -6.643 -5.371 1.00 82.56 140 ALA A O 1
ATOM 1179 N N . ALA A 1 141 ? -8.061 -5.055 -4.082 1.00 81.81 141 ALA A N 1
ATOM 1180 C CA . ALA A 1 141 ? -7.372 -3.936 -4.723 1.00 81.81 141 ALA A CA 1
ATOM 1181 C C . ALA A 1 141 ? -5.846 -4.018 -4.548 1.00 81.81 141 ALA A C 1
ATOM 1183 O O . ALA A 1 141 ? -5.112 -3.792 -5.512 1.00 81.81 141 ALA A O 1
ATOM 1184 N N . LEU A 1 142 ? -5.365 -4.400 -3.358 1.00 79.81 142 LEU A N 1
ATOM 1185 C CA . LEU A 1 142 ? -3.941 -4.632 -3.097 1.00 79.81 142 LEU A CA 1
ATOM 1186 C C . LEU A 1 142 ? -3.386 -5.773 -3.960 1.00 79.81 142 LEU A C 1
ATOM 1188 O O . LEU A 1 142 ? -2.320 -5.615 -4.554 1.00 79.81 142 LEU A O 1
ATOM 1192 N N . GLY A 1 143 ? -4.127 -6.875 -4.105 1.00 80.44 143 GLY A N 1
ATOM 1193 C CA . GLY A 1 143 ? -3.741 -8.004 -4.956 1.00 80.44 143 GLY A CA 1
ATOM 1194 C C . GLY A 1 143 ? -3.606 -7.626 -6.435 1.00 80.44 143 GLY A C 1
ATOM 1195 O O . GLY A 1 143 ? -2.600 -7.948 -7.067 1.00 80.44 143 GLY A O 1
ATOM 1196 N N . VAL A 1 144 ? -4.573 -6.878 -6.980 1.00 81.50 144 VAL A N 1
ATOM 1197 C CA . VAL A 1 144 ? -4.507 -6.365 -8.364 1.00 81.50 144 VAL A CA 1
ATOM 1198 C C . VAL A 1 144 ? -3.330 -5.406 -8.537 1.00 81.50 144 VAL A C 1
ATOM 1200 O O . VAL A 1 144 ? -2.610 -5.478 -9.531 1.00 81.50 144 VAL A O 1
ATOM 1203 N N . SER A 1 145 ? -3.096 -4.539 -7.554 1.00 76.56 145 SER A N 1
ATOM 1204 C CA . SER A 1 145 ? -1.947 -3.635 -7.518 1.00 76.56 145 SER A CA 1
ATOM 1205 C C . SER A 1 145 ? -0.618 -4.398 -7.559 1.00 76.56 145 SER A C 1
ATOM 1207 O O . SER A 1 145 ? 0.235 -4.102 -8.396 1.00 76.56 145 SER A O 1
ATOM 1209 N N . ALA A 1 146 ? -0.451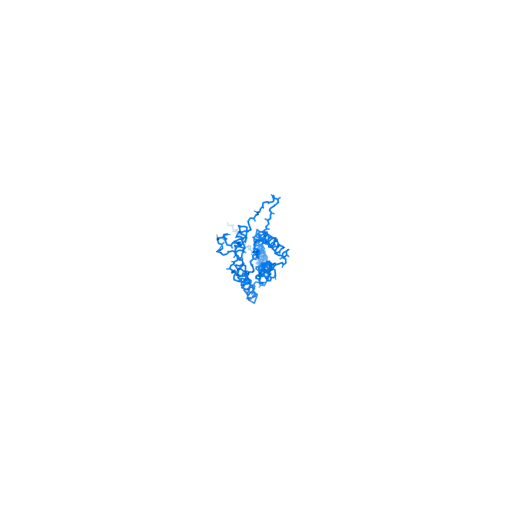 -5.405 -6.697 1.00 76.56 146 ALA A N 1
ATOM 1210 C CA . ALA A 1 146 ? 0.758 -6.222 -6.636 1.00 76.56 146 ALA A CA 1
ATOM 1211 C C . ALA A 1 146 ? 0.992 -6.967 -7.957 1.00 76.56 146 ALA A C 1
ATOM 1213 O O . ALA A 1 146 ? 2.115 -7.004 -8.464 1.00 76.56 146 ALA A O 1
ATOM 1214 N N . TRP A 1 147 ? -0.080 -7.493 -8.555 1.00 81.56 147 TRP A N 1
ATOM 1215 C CA . TRP A 1 147 ? -0.032 -8.124 -9.868 1.00 81.56 147 TRP A CA 1
ATOM 1216 C C . TRP A 1 147 ? 0.433 -7.142 -10.951 1.00 81.56 147 TRP A C 1
ATOM 1218 O O . TRP A 1 147 ? 1.408 -7.430 -11.645 1.00 81.56 147 TRP A O 1
ATOM 1228 N N . LEU A 1 148 ? -0.171 -5.952 -11.038 1.00 77.12 148 LEU A N 1
ATOM 1229 C CA . LEU A 1 148 ? 0.240 -4.914 -11.988 1.00 77.12 148 LEU A CA 1
ATOM 1230 C C . LEU A 1 148 ? 1.703 -4.505 -11.780 1.00 77.12 148 LEU A C 1
ATOM 1232 O O . LEU A 1 148 ? 2.464 -4.468 -12.740 1.00 77.12 148 LEU A O 1
ATOM 1236 N N . GLN A 1 149 ? 2.142 -4.261 -10.546 1.00 74.75 149 GLN A N 1
ATOM 1237 C CA . GLN A 1 149 ? 3.535 -3.893 -10.270 1.00 74.75 149 GLN A CA 1
ATOM 1238 C C . GLN A 1 149 ? 4.523 -5.005 -10.652 1.00 74.75 149 GLN A C 1
ATOM 1240 O O . GLN A 1 149 ? 5.588 -4.711 -11.192 1.00 74.75 149 GLN A O 1
ATOM 1245 N N . SER A 1 150 ? 4.158 -6.276 -10.449 1.00 74.31 150 SER A N 1
ATOM 1246 C CA . SER A 1 150 ? 5.005 -7.420 -10.815 1.00 74.31 150 SER A CA 1
ATOM 1247 C C . SER A 1 150 ? 5.248 -7.548 -12.322 1.00 74.31 150 SER A C 1
ATOM 1249 O O . SER A 1 150 ? 6.271 -8.097 -12.731 1.00 74.31 150 SER A O 1
ATOM 1251 N N . THR A 1 151 ? 4.344 -7.024 -13.162 1.00 73.94 151 THR A N 1
ATOM 1252 C CA . THR A 1 151 ? 4.511 -7.082 -14.624 1.00 73.94 151 THR A CA 1
ATOM 1253 C C . THR A 1 151 ? 5.658 -6.218 -15.133 1.00 73.94 151 THR A C 1
ATOM 1255 O O . THR A 1 151 ? 6.245 -6.551 -16.158 1.00 73.94 151 THR A O 1
ATOM 1258 N N . TYR A 1 152 ? 6.026 -5.166 -14.400 1.00 70.06 152 TYR A N 1
ATOM 1259 C CA . TYR A 1 152 ? 7.092 -4.254 -14.811 1.00 70.06 152 TYR A CA 1
ATOM 1260 C C . TYR A 1 152 ? 8.465 -4.661 -14.296 1.00 70.06 152 TYR A C 1
ATOM 1262 O O . TYR A 1 152 ? 9.467 -4.188 -14.822 1.00 70.06 152 TYR A O 1
ATOM 1270 N N . MET A 1 153 ? 8.524 -5.530 -13.285 1.00 70.75 153 MET A N 1
ATOM 1271 C CA . MET A 1 153 ? 9.766 -5.883 -12.603 1.00 70.75 153 MET A CA 1
ATOM 1272 C C . MET A 1 153 ? 10.709 -6.736 -13.445 1.00 70.75 153 MET A C 1
ATOM 1274 O O . MET A 1 153 ? 10.249 -7.542 -14.259 1.00 70.75 153 MET A O 1
ATOM 1278 N N . PRO A 1 154 ? 12.033 -6.600 -13.223 1.00 64.31 154 PRO A N 1
ATOM 1279 C CA . PRO A 1 154 ? 13.001 -7.504 -13.822 1.00 64.31 154 PRO A CA 1
ATOM 1280 C C . PRO A 1 154 ? 12.638 -8.949 -13.470 1.00 64.31 154 PRO A C 1
ATOM 1282 O O . PRO A 1 154 ? 12.443 -9.293 -12.302 1.00 64.31 154 PRO A O 1
ATOM 1285 N N . ARG A 1 155 ? 12.504 -9.785 -14.503 1.00 66.94 155 ARG A N 1
ATOM 1286 C CA . ARG A 1 155 ? 12.273 -11.224 -14.364 1.00 66.94 155 ARG A CA 1
ATOM 1287 C C . ARG A 1 155 ? 13.592 -11.973 -14.563 1.00 66.94 155 ARG A C 1
ATOM 1289 O O . ARG A 1 155 ? 14.291 -11.668 -15.524 1.00 66.94 155 ARG A O 1
ATOM 1296 N N . PRO A 1 156 ? 13.903 -12.998 -13.756 1.00 66.81 156 PRO A N 1
ATOM 1297 C CA . PRO A 1 156 ? 13.223 -13.368 -12.513 1.00 66.81 156 PRO A CA 1
ATOM 1298 C C . PRO A 1 156 ? 13.403 -12.284 -11.437 1.00 66.81 156 PRO A C 1
ATOM 1300 O O . PRO A 1 156 ? 14.415 -11.591 -11.439 1.00 66.81 156 PRO A O 1
ATOM 1303 N N . LEU A 1 157 ? 12.450 -12.178 -10.498 1.00 62.19 157 LEU A N 1
ATOM 1304 C CA . LEU A 1 157 ? 12.450 -11.185 -9.401 1.00 62.19 157 LEU A CA 1
ATOM 1305 C C . LEU A 1 157 ? 13.764 -11.179 -8.586 1.00 62.19 157 LEU A C 1
ATOM 1307 O O . LEU A 1 157 ? 14.097 -10.176 -7.950 1.00 62.19 157 LEU A O 1
ATOM 1311 N N . ASP A 1 158 ? 14.534 -12.273 -8.660 1.00 58.41 158 ASP A N 1
ATOM 1312 C CA . ASP A 1 158 ? 15.829 -12.455 -8.007 1.00 58.41 158 ASP A CA 1
ATOM 1313 C C . ASP A 1 158 ? 17.077 -12.270 -8.901 1.00 58.41 158 ASP A C 1
ATOM 1315 O O . ASP A 1 158 ? 18.184 -12.236 -8.357 1.00 58.41 158 ASP A O 1
ATOM 1319 N N . SER A 1 159 ? 16.965 -11.972 -10.205 1.00 65.38 159 SER A N 1
ATOM 1320 C CA . SER A 1 159 ? 18.120 -11.581 -11.045 1.00 65.38 159 SER A CA 1
ATOM 1321 C C . SER A 1 159 ? 18.092 -10.099 -11.443 1.00 65.38 159 SER A C 1
ATOM 1323 O O . SER A 1 159 ? 17.052 -9.552 -11.803 1.00 65.38 159 SER A O 1
ATOM 1325 N N . CYS A 1 160 ? 19.246 -9.432 -11.337 1.00 73.88 160 CYS A N 1
ATOM 1326 C CA . CYS A 1 160 ? 19.450 -8.084 -11.884 1.00 73.88 160 CYS A CA 1
ATOM 1327 C C . CYS A 1 160 ? 20.012 -8.107 -13.312 1.00 73.88 160 CYS A C 1
ATOM 1329 O O . CYS A 1 160 ? 20.097 -7.052 -13.935 1.00 73.88 160 CYS A O 1
ATOM 1331 N N . GLU A 1 161 ? 20.360 -9.281 -13.844 1.00 69.12 161 GLU A N 1
ATOM 1332 C CA . GLU A 1 161 ? 20.950 -9.421 -15.182 1.00 69.12 161 GLU A CA 1
ATOM 1333 C C . GLU A 1 161 ? 19.978 -8.958 -16.273 1.00 69.12 161 GLU A C 1
ATOM 1335 O O . GLU A 1 161 ? 20.385 -8.336 -17.248 1.00 69.12 161 GLU A O 1
ATOM 1340 N N . ASN A 1 162 ? 18.675 -9.153 -16.053 1.00 69.56 162 ASN A N 1
ATOM 1341 C CA . ASN A 1 162 ? 17.635 -8.818 -17.025 1.00 69.56 162 ASN A CA 1
ATOM 1342 C C . ASN A 1 162 ? 17.015 -7.427 -16.817 1.00 69.56 162 ASN A C 1
ATOM 1344 O O . ASN A 1 162 ? 16.089 -7.059 -17.533 1.00 69.56 162 ASN A O 1
ATOM 1348 N N . ALA A 1 163 ? 17.494 -6.625 -15.857 1.00 72.94 163 ALA A N 1
ATOM 1349 C CA . ALA A 1 163 ? 16.924 -5.296 -15.591 1.00 72.94 163 ALA A CA 1
ATOM 1350 C C . ALA A 1 163 ? 17.164 -4.290 -16.731 1.00 72.94 163 ALA A C 1
ATOM 1352 O O . ALA A 1 163 ? 16.451 -3.295 -16.858 1.00 72.94 163 ALA A O 1
ATOM 1353 N N . TYR A 1 164 ? 18.150 -4.559 -17.581 1.00 74.31 164 TYR A N 1
ATOM 1354 C CA . TYR A 1 164 ? 18.558 -3.680 -18.675 1.00 74.31 164 TYR A CA 1
ATOM 1355 C C . TYR A 1 164 ? 18.234 -4.253 -20.058 1.00 74.31 164 TYR A C 1
ATOM 1357 O O . TYR A 1 164 ? 18.633 -3.680 -21.067 1.00 74.31 164 TYR A O 1
ATOM 1365 N N . ILE A 1 165 ? 17.507 -5.371 -20.104 1.00 76.75 165 ILE A N 1
ATOM 1366 C CA . ILE A 1 165 ? 17.127 -6.061 -21.334 1.00 76.75 165 ILE A CA 1
ATOM 1367 C C . ILE A 1 165 ? 15.603 -6.047 -21.432 1.00 76.75 165 ILE A C 1
ATOM 1369 O O . ILE A 1 165 ? 14.898 -6.234 -20.439 1.00 76.75 165 ILE A O 1
ATOM 1373 N N . TRP A 1 166 ? 15.088 -5.799 -22.632 1.00 78.12 166 TRP A N 1
ATOM 1374 C CA . TRP A 1 166 ? 13.655 -5.859 -22.882 1.00 78.12 166 TRP A CA 1
ATOM 1375 C C . TRP A 1 166 ? 13.145 -7.306 -22.784 1.00 78.12 166 TRP A C 1
ATOM 1377 O O . TRP A 1 166 ? 13.782 -8.200 -23.343 1.00 78.12 166 TRP A O 1
ATOM 1387 N N . PRO A 1 167 ? 12.002 -7.554 -22.113 1.00 73.25 167 PRO A N 1
ATOM 1388 C CA . PRO A 1 167 ? 11.404 -8.888 -22.055 1.00 73.25 167 PRO A CA 1
ATOM 1389 C C . PRO A 1 167 ? 11.041 -9.439 -23.438 1.00 73.25 167 PRO A C 1
ATOM 1391 O O . PRO A 1 167 ? 11.183 -10.636 -23.668 1.00 73.25 167 PRO A O 1
ATOM 1394 N N . ASP A 1 168 ? 10.597 -8.562 -24.341 1.00 77.81 168 ASP A N 1
ATOM 1395 C CA . ASP A 1 168 ? 10.369 -8.863 -25.750 1.00 77.81 168 ASP A CA 1
ATOM 1396 C C . ASP A 1 168 ? 11.107 -7.830 -26.606 1.00 77.81 168 ASP A C 1
ATOM 1398 O O . ASP A 1 168 ? 10.997 -6.626 -26.382 1.00 77.81 168 ASP A O 1
ATOM 1402 N N . THR A 1 169 ? 11.904 -8.314 -27.553 1.00 79.62 169 THR A N 1
ATOM 1403 C CA . THR A 1 169 ? 12.733 -7.485 -28.440 1.00 79.62 169 THR A CA 1
ATOM 1404 C C . THR A 1 169 ? 12.194 -7.439 -29.863 1.00 79.62 169 THR A C 1
ATOM 1406 O O . THR A 1 169 ? 12.715 -6.669 -30.667 1.00 79.62 169 THR A O 1
ATOM 1409 N N . ALA A 1 170 ? 11.167 -8.234 -30.186 1.00 83.06 170 ALA A N 1
ATOM 1410 C CA . ALA A 1 170 ? 10.602 -8.299 -31.530 1.00 83.06 170 ALA A CA 1
ATOM 1411 C C . ALA A 1 170 ? 9.900 -6.987 -31.914 1.00 83.06 170 ALA A C 1
ATOM 1413 O O . ALA A 1 170 ? 10.074 -6.502 -33.030 1.00 83.06 170 ALA A O 1
ATOM 1414 N N . ASP A 1 171 ? 9.192 -6.384 -30.955 1.00 79.88 171 ASP A N 1
ATOM 1415 C CA . ASP A 1 171 ? 8.351 -5.200 -31.170 1.00 79.88 171 ASP A CA 1
ATOM 1416 C C . ASP A 1 171 ? 9.001 -3.885 -30.701 1.00 79.88 171 ASP A C 1
ATOM 1418 O O . ASP A 1 171 ? 8.389 -2.816 -30.765 1.00 79.88 171 ASP A O 1
ATOM 1422 N N . VAL A 1 172 ? 10.250 -3.936 -30.225 1.00 83.62 172 VAL A N 1
ATOM 1423 C CA . VAL A 1 172 ? 10.951 -2.775 -29.663 1.00 83.62 172 VAL A CA 1
ATOM 1424 C C . VAL A 1 172 ? 12.044 -2.300 -30.626 1.00 83.62 172 VAL A C 1
ATOM 1426 O O . VAL A 1 172 ? 12.948 -3.073 -30.957 1.00 83.62 172 VAL A O 1
ATOM 1429 N N . PRO A 1 173 ? 12.023 -1.026 -31.068 1.00 86.94 173 PRO A N 1
ATOM 1430 C CA . PRO A 1 173 ? 13.091 -0.467 -31.887 1.00 86.94 173 PRO A CA 1
ATOM 1431 C C . PRO A 1 173 ? 14.470 -0.636 -31.235 1.00 86.94 173 PRO A C 1
ATOM 1433 O O . PRO A 1 173 ? 14.652 -0.472 -30.026 1.00 86.94 173 PRO A O 1
ATOM 1436 N N . LYS A 1 174 ? 15.484 -0.952 -32.046 1.00 85.44 174 LYS A N 1
ATOM 1437 C CA . LYS A 1 174 ? 16.855 -1.104 -31.542 1.00 85.44 174 LYS A CA 1
ATOM 1438 C C . LYS A 1 174 ? 17.341 0.208 -30.919 1.00 85.44 174 LYS A C 1
ATOM 1440 O O . LYS A 1 174 ? 17.240 1.262 -31.538 1.00 85.44 174 LYS A O 1
ATOM 1445 N N . GLY A 1 175 ? 17.918 0.116 -29.721 1.00 81.75 175 GLY A N 1
ATOM 1446 C CA . GLY A 1 175 ? 18.456 1.265 -28.987 1.00 81.75 175 GLY A CA 1
ATOM 1447 C C . GLY A 1 175 ? 17.455 1.971 -28.070 1.00 81.75 175 GLY A C 1
ATOM 1448 O O . GLY A 1 175 ? 17.847 2.920 -27.396 1.00 81.75 175 GLY A O 1
ATOM 1449 N N . THR A 1 176 ? 16.197 1.522 -27.991 1.00 85.62 176 THR A N 1
ATOM 1450 C CA . THR A 1 176 ? 15.246 2.063 -27.011 1.00 85.62 176 THR A CA 1
ATOM 1451 C C . THR A 1 176 ? 15.691 1.716 -25.583 1.00 85.62 176 THR A C 1
ATOM 1453 O O . THR A 1 176 ? 15.820 0.528 -25.262 1.00 85.62 176 THR A O 1
ATOM 1456 N N . PRO A 1 177 ? 15.893 2.714 -24.700 1.00 85.94 177 PRO A N 1
ATOM 1457 C CA . PRO A 1 177 ? 16.304 2.456 -23.327 1.00 85.94 177 PRO A CA 1
ATOM 1458 C C . PRO A 1 177 ? 15.184 1.764 -22.547 1.00 85.94 177 PRO A C 1
ATOM 1460 O O . PRO A 1 177 ? 14.003 2.058 -22.738 1.00 85.94 177 PRO A O 1
ATOM 1463 N N . THR A 1 178 ? 15.515 0.849 -21.641 1.00 83.25 178 THR A N 1
ATOM 1464 C CA . THR A 1 178 ? 14.490 0.262 -20.766 1.00 83.25 178 THR A CA 1
ATOM 1465 C C . THR A 1 178 ? 13.961 1.312 -19.788 1.00 83.25 178 THR A C 1
ATOM 1467 O O . THR A 1 178 ? 14.647 2.284 -19.461 1.00 83.25 178 THR A O 1
ATOM 1470 N N . MET A 1 179 ? 12.751 1.105 -19.256 1.00 80.88 179 MET A N 1
ATOM 1471 C CA . MET A 1 179 ? 12.195 1.976 -18.206 1.00 80.88 179 MET A CA 1
ATOM 1472 C C . MET A 1 179 ? 13.180 2.149 -17.037 1.00 80.88 179 MET A C 1
ATOM 1474 O O . MET A 1 179 ? 13.290 3.219 -16.449 1.00 80.88 179 MET A O 1
ATOM 1478 N N . TRP A 1 180 ? 13.939 1.099 -16.734 1.00 78.38 180 TRP A N 1
ATOM 1479 C CA . TRP A 1 180 ? 14.912 1.070 -15.650 1.00 78.38 180 TRP A CA 1
ATOM 1480 C C . TRP A 1 180 ? 16.186 1.857 -15.936 1.00 78.38 180 TRP A C 1
ATOM 1482 O O . TRP A 1 180 ? 16.769 2.410 -15.008 1.00 78.38 180 TRP A O 1
ATOM 1492 N N . GLN A 1 181 ? 16.591 1.945 -17.202 1.00 79.81 181 GLN A N 1
ATOM 1493 C CA . GLN A 1 181 ? 17.675 2.833 -17.623 1.00 79.81 181 GLN A CA 1
ATOM 1494 C C . GLN A 1 181 ? 17.248 4.296 -17.538 1.00 79.81 181 GLN A C 1
ATOM 1496 O O . GLN A 1 181 ? 18.043 5.140 -17.146 1.00 79.81 181 GLN A O 1
ATOM 1501 N N . ILE A 1 182 ? 15.983 4.592 -17.848 1.00 84.31 182 ILE A N 1
ATOM 1502 C CA . ILE A 1 182 ? 15.437 5.952 -17.747 1.00 84.31 182 ILE A CA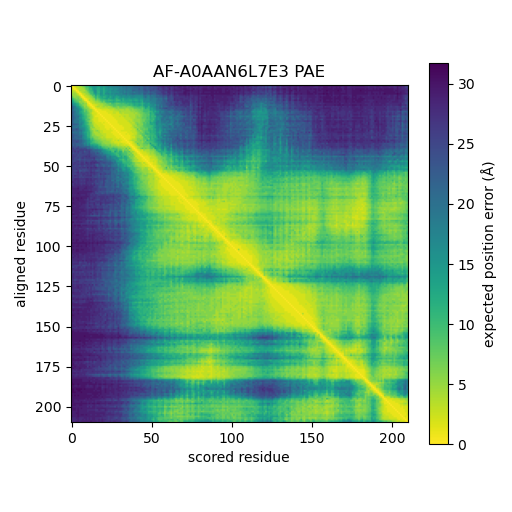 1
ATOM 1503 C C . ILE A 1 182 ? 15.318 6.396 -16.285 1.00 84.31 182 ILE A C 1
ATOM 1505 O O . ILE A 1 182 ? 15.641 7.532 -15.962 1.00 84.31 182 ILE A O 1
ATOM 1509 N N . LEU A 1 183 ? 14.871 5.501 -15.400 1.00 77.88 183 LEU A N 1
ATOM 1510 C CA . LEU A 1 183 ? 14.676 5.781 -13.972 1.00 77.88 183 LEU A CA 1
ATOM 1511 C C . LEU A 1 183 ? 15.965 5.706 -13.136 1.00 77.88 183 LEU A C 1
ATOM 1513 O O . LEU A 1 183 ? 15.902 5.785 -11.908 1.00 77.88 183 LEU A O 1
ATOM 1517 N N . HIS A 1 184 ? 17.121 5.505 -13.765 1.00 74.31 184 HIS A N 1
ATOM 1518 C CA . HIS A 1 184 ? 18.400 5.444 -13.075 1.00 74.31 184 HIS A CA 1
ATOM 1519 C C . HIS A 1 184 ? 18.748 6.797 -12.426 1.00 74.31 184 HIS A C 1
ATOM 1521 O O . HIS A 1 184 ? 18.728 7.833 -13.087 1.00 74.31 184 HIS A O 1
ATOM 1527 N N . GLU A 1 185 ? 19.099 6.786 -11.135 1.00 65.88 185 GLU A N 1
ATOM 1528 C CA . GLU A 1 185 ? 19.576 7.974 -10.422 1.00 65.88 185 GLU A CA 1
ATOM 1529 C C . GLU A 1 185 ? 21.084 7.902 -10.173 1.00 65.88 185 GLU A C 1
ATOM 1531 O O . GLU A 1 185 ? 21.620 6.917 -9.655 1.00 65.88 185 GLU A O 1
ATOM 1536 N N . THR A 1 186 ? 21.757 9.010 -10.464 1.00 58.72 186 THR A N 1
ATOM 1537 C CA . THR A 1 186 ? 23.099 9.289 -9.967 1.00 58.72 186 THR A CA 1
ATOM 1538 C C . THR A 1 186 ? 22.997 9.822 -8.538 1.00 58.72 186 THR A C 1
ATOM 1540 O O . THR A 1 186 ? 22.240 10.744 -8.234 1.00 58.72 186 THR A O 1
ATOM 1543 N N . ASN A 1 187 ? 23.746 9.216 -7.618 1.00 61.22 187 ASN A N 1
ATOM 1544 C CA . ASN A 1 187 ? 23.843 9.672 -6.235 1.00 61.22 187 ASN A CA 1
ATOM 1545 C C . ASN A 1 187 ? 24.411 11.105 -6.187 1.00 61.22 187 ASN A C 1
ATOM 1547 O O . ASN A 1 187 ? 25.053 11.569 -7.128 1.00 61.22 187 ASN A O 1
ATOM 1551 N N . LYS A 1 188 ? 24.303 11.778 -5.036 1.00 56.38 188 LYS A N 1
ATOM 1552 C CA . LYS A 1 188 ? 24.931 13.088 -4.761 1.00 56.38 188 LYS A CA 1
ATOM 1553 C C . LYS A 1 188 ? 26.451 13.110 -4.996 1.00 56.38 188 LYS A C 1
ATOM 1555 O O . LYS A 1 188 ? 27.032 14.181 -5.111 1.00 56.38 188 LYS A O 1
ATOM 1560 N N . PHE A 1 189 ? 27.075 11.934 -5.070 1.00 63.31 189 PHE A N 1
ATOM 1561 C CA . PHE A 1 189 ? 28.493 11.726 -5.369 1.00 63.31 189 PHE A CA 1
ATOM 1562 C C . PHE A 1 189 ? 28.774 11.426 -6.852 1.00 63.31 189 PHE A C 1
ATOM 1564 O O . PHE A 1 189 ? 29.871 10.990 -7.186 1.00 63.31 189 PHE A O 1
ATOM 1571 N N . GLY A 1 190 ? 27.783 11.577 -7.736 1.00 56.00 190 GLY A N 1
ATOM 1572 C CA . GLY A 1 190 ? 27.885 11.232 -9.156 1.00 56.00 190 GLY A CA 1
ATOM 1573 C C . GLY A 1 190 ? 27.978 9.728 -9.435 1.00 56.00 190 GLY A C 1
ATOM 1574 O O . GLY A 1 190 ? 28.098 9.333 -10.587 1.00 56.00 190 GLY A O 1
ATOM 1575 N N . GLN A 1 191 ? 27.922 8.884 -8.400 1.00 59.28 191 GLN A N 1
ATOM 1576 C CA . GLN A 1 191 ? 27.927 7.434 -8.554 1.00 59.28 191 GLN A CA 1
ATOM 1577 C C . GLN A 1 191 ? 26.561 6.942 -9.014 1.00 59.28 191 GLN A C 1
ATOM 1579 O O . GLN A 1 191 ? 25.545 7.229 -8.382 1.00 59.28 191 GLN A O 1
ATOM 1584 N N . GLU A 1 192 ? 26.560 6.161 -10.083 1.00 57.78 192 GLU A N 1
ATOM 1585 C CA . GLU A 1 192 ? 25.396 5.435 -10.565 1.00 57.78 192 GLU A CA 1
ATOM 1586 C C . GLU A 1 192 ? 24.887 4.478 -9.474 1.00 57.78 192 GLU A C 1
ATOM 1588 O O . GLU A 1 192 ? 25.548 3.495 -9.129 1.00 57.78 192 GLU A O 1
ATOM 1593 N N . VAL A 1 193 ? 23.709 4.747 -8.899 1.00 60.41 193 VAL A N 1
ATOM 1594 C CA . VAL A 1 193 ? 23.057 3.773 -8.016 1.00 60.41 193 VAL A CA 1
ATOM 1595 C C . VAL A 1 193 ? 22.305 2.801 -8.905 1.00 60.41 193 VAL A C 1
ATOM 1597 O O . VAL A 1 193 ? 21.335 3.171 -9.568 1.00 60.41 193 VAL A O 1
ATOM 1600 N N . ALA A 1 194 ? 22.754 1.546 -8.939 1.00 63.25 194 ALA A N 1
ATOM 1601 C CA . ALA A 1 194 ? 22.051 0.509 -9.678 1.00 63.25 194 ALA A CA 1
ATOM 1602 C C . ALA A 1 194 ? 20.588 0.487 -9.219 1.00 63.25 194 ALA A C 1
ATOM 1604 O O . ALA A 1 194 ? 20.283 0.294 -8.040 1.00 63.25 194 ALA A O 1
ATOM 1605 N N . ALA A 1 195 ? 19.676 0.711 -10.157 1.00 66.50 195 ALA A N 1
ATOM 1606 C CA . ALA A 1 195 ? 18.276 0.889 -9.826 1.00 66.50 195 ALA A CA 1
ATOM 1607 C C . ALA A 1 195 ? 17.676 -0.446 -9.306 1.00 66.50 195 ALA A C 1
ATOM 1609 O O . ALA A 1 195 ? 16.784 -0.456 -8.459 1.00 66.50 195 ALA A O 1
ATOM 1610 N N . CYS A 1 196 ? 18.214 -1.591 -9.753 1.00 72.38 196 CYS A N 1
ATOM 1611 C CA . CYS A 1 196 ? 17.688 -2.932 -9.465 1.00 72.38 196 CYS A CA 1
ATOM 1612 C C . CYS A 1 196 ? 17.722 -3.349 -7.971 1.00 72.38 196 CYS A C 1
ATOM 1614 O O . CYS A 1 196 ? 16.674 -3.758 -7.460 1.00 72.38 196 CYS A O 1
ATOM 1616 N N . PRO A 1 197 ? 18.845 -3.239 -7.225 1.00 75.00 197 PRO A N 1
ATOM 1617 C CA . PRO A 1 197 ? 18.873 -3.559 -5.792 1.00 75.00 197 PRO A CA 1
ATOM 1618 C C . PRO A 1 197 ? 17.872 -2.750 -4.961 1.00 75.00 197 PRO A C 1
ATOM 1620 O O . PRO A 1 197 ? 17.160 -3.306 -4.122 1.00 75.00 197 PRO A O 1
ATOM 1623 N N . TRP A 1 198 ? 17.790 -1.445 -5.227 1.00 71.88 198 TRP A N 1
ATOM 1624 C CA . TRP A 1 198 ? 16.857 -0.547 -4.554 1.00 71.88 198 TRP A CA 1
ATOM 1625 C C . TRP A 1 198 ? 15.404 -0.945 -4.828 1.00 71.88 198 TRP A C 1
ATOM 1627 O O . TRP A 1 198 ? 14.636 -1.133 -3.887 1.00 71.88 198 TRP A O 1
ATOM 1637 N N . MET A 1 199 ? 15.041 -1.172 -6.094 1.00 69.94 199 MET A N 1
ATOM 1638 C CA . MET A 1 199 ? 13.696 -1.613 -6.479 1.00 69.94 199 MET A CA 1
ATOM 1639 C C . MET A 1 199 ? 13.301 -2.941 -5.847 1.00 69.94 199 MET A C 1
ATOM 1641 O O . MET A 1 199 ? 12.169 -3.093 -5.397 1.00 69.94 199 MET A O 1
ATOM 1645 N N . ARG A 1 200 ? 14.217 -3.915 -5.807 1.00 72.88 200 ARG A N 1
ATOM 1646 C CA . ARG A 1 200 ? 13.944 -5.215 -5.190 1.00 72.88 200 ARG A CA 1
ATOM 1647 C C . ARG A 1 200 ? 13.655 -5.054 -3.704 1.00 72.88 200 ARG A C 1
ATOM 1649 O O . ARG A 1 200 ? 12.714 -5.658 -3.196 1.00 72.88 200 ARG A O 1
ATOM 1656 N N . SER A 1 201 ? 14.442 -4.226 -3.022 1.00 75.56 201 SER A N 1
ATOM 1657 C CA . SER A 1 201 ? 14.205 -3.888 -1.618 1.00 75.56 201 SER A CA 1
ATOM 1658 C C . SER A 1 201 ? 12.852 -3.191 -1.443 1.00 75.56 201 SER A C 1
ATOM 1660 O O . SER A 1 201 ? 12.067 -3.560 -0.573 1.00 75.56 201 SER A O 1
ATOM 1662 N N . TRP A 1 202 ? 12.534 -2.256 -2.341 1.00 71.88 202 TRP A N 1
ATOM 1663 C CA . TRP A 1 202 ? 11.285 -1.503 -2.341 1.00 71.88 202 TRP A CA 1
ATOM 1664 C C . TRP A 1 202 ? 10.051 -2.381 -2.558 1.00 71.88 202 TRP A C 1
ATOM 1666 O O . TRP A 1 202 ? 9.056 -2.258 -1.845 1.00 71.88 202 TRP A O 1
ATOM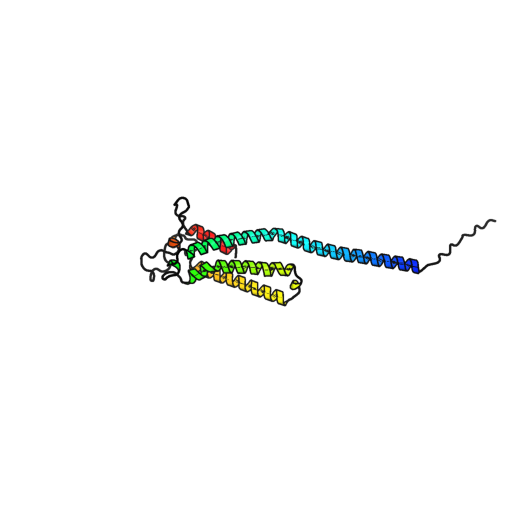 1676 N N . TRP A 1 203 ? 10.119 -3.320 -3.497 1.00 72.81 203 TRP A N 1
ATOM 1677 C CA . TRP A 1 203 ? 9.051 -4.278 -3.751 1.00 72.81 203 TRP A CA 1
ATOM 1678 C C . TRP A 1 203 ? 8.853 -5.242 -2.589 1.00 72.81 203 TRP A C 1
ATOM 1680 O O . TRP A 1 203 ? 7.724 -5.455 -2.157 1.00 72.81 203 TRP A O 1
ATOM 1690 N N . ARG A 1 204 ? 9.948 -5.786 -2.040 1.00 74.75 204 ARG A N 1
ATOM 1691 C CA . ARG A 1 204 ? 9.900 -6.653 -0.855 1.00 74.75 204 ARG A CA 1
ATOM 1692 C C . ARG A 1 204 ? 9.282 -5.919 0.330 1.00 74.75 204 ARG A C 1
ATOM 1694 O O . ARG A 1 204 ? 8.441 -6.489 1.012 1.00 74.75 204 ARG A O 1
ATOM 1701 N N . PHE A 1 205 ? 9.645 -4.653 0.534 1.00 71.00 205 PHE A N 1
ATOM 1702 C CA . PHE A 1 205 ? 9.029 -3.795 1.542 1.00 71.00 205 PHE A CA 1
ATOM 1703 C C . PHE A 1 205 ? 7.540 -3.572 1.263 1.00 71.00 205 PHE A C 1
ATOM 1705 O O . PHE A 1 205 ? 6.722 -3.710 2.164 1.00 71.00 205 PHE A O 1
ATOM 1712 N N . THR A 1 206 ? 7.176 -3.288 0.013 1.00 67.00 206 THR A N 1
ATOM 1713 C CA . THR A 1 206 ? 5.784 -3.072 -0.395 1.00 67.00 206 THR A CA 1
ATOM 1714 C C . THR A 1 206 ? 4.931 -4.316 -0.146 1.00 67.00 206 THR A C 1
ATOM 1716 O O . THR A 1 206 ? 3.856 -4.188 0.423 1.00 67.00 206 THR A O 1
ATOM 1719 N N . ILE A 1 207 ? 5.425 -5.513 -0.476 1.00 68.50 207 ILE A N 1
ATOM 1720 C CA . ILE A 1 207 ? 4.749 -6.782 -0.165 1.00 68.50 207 ILE A CA 1
ATOM 1721 C C . ILE A 1 207 ? 4.681 -7.040 1.336 1.00 68.50 207 ILE A C 1
ATOM 1723 O O . ILE A 1 207 ? 3.656 -7.495 1.816 1.00 68.50 207 ILE A O 1
ATOM 1727 N N . ALA A 1 208 ? 5.748 -6.756 2.083 1.00 68.06 208 ALA A N 1
ATOM 1728 C CA . ALA A 1 208 ? 5.756 -6.952 3.531 1.00 68.06 208 ALA A CA 1
ATOM 1729 C C . ALA A 1 208 ? 4.807 -5.993 4.276 1.00 68.06 208 ALA A C 1
ATOM 1731 O O . ALA A 1 208 ? 4.429 -6.270 5.412 1.00 68.06 208 ALA A O 1
ATOM 1732 N N . MET A 1 209 ? 4.460 -4.861 3.657 1.00 59.97 209 MET A N 1
ATOM 1733 C CA . MET A 1 209 ? 3.568 -3.831 4.201 1.00 59.97 209 MET A CA 1
ATOM 1734 C C . MET A 1 209 ? 2.108 -3.972 3.738 1.00 59.97 209 MET A C 1
ATOM 1736 O O . MET A 1 209 ? 1.254 -3.248 4.252 1.00 59.97 209 MET A O 1
ATOM 1740 N N . MET A 1 210 ? 1.832 -4.849 2.766 1.00 59.53 210 MET A N 1
ATOM 1741 C CA . MET A 1 210 ? 0.486 -5.202 2.288 1.00 59.53 210 MET A CA 1
ATOM 1742 C C . MET A 1 210 ? -0.093 -6.356 3.104 1.00 59.53 210 MET A C 1
ATOM 1744 O O . MET A 1 210 ? -1.308 -6.284 3.399 1.00 59.53 210 MET A O 1
#

Nearest PDB structures (foldseek):
  8to0-assembly1_Aa  TM=1.537E-01  e=3.526E+00  Mus musculus

pLDDT: mean 72.91, std 9.82, range [42.66, 88.94]

Radius of gyration: 35.25 Å; Cα contacts (8 Å, |Δi|>4): 89; chains: 1; bounding box: 70×27×134 Å

Solvent-accessible surface area (backbone atoms only — not comparable to full-atom values): 12393 Å² total; per-residue (Å²): 141,82,86,82,78,81,80,78,80,76,80,78,81,57,66,70,62,55,51,51,52,52,52,52,51,52,55,50,53,48,50,55,50,53,48,53,52,51,51,54,51,51,50,55,50,50,55,52,49,52,55,44,66,66,47,52,58,55,55,50,50,52,50,50,55,51,52,52,57,42,50,51,52,32,52,57,54,68,72,43,65,72,56,75,34,86,87,45,61,76,60,5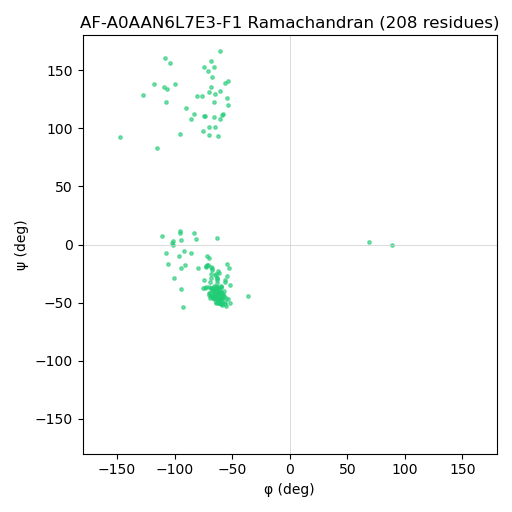1,60,58,51,50,48,43,55,60,55,52,52,52,44,52,52,49,51,47,50,64,61,52,53,42,78,79,44,87,52,66,80,42,68,70,52,55,53,50,43,49,52,53,51,50,52,45,54,53,52,50,51,54,46,52,54,55,48,56,72,74,49,37,64,57,83,88,41,67,84,37,44,77,50,68,95,65,63,89,84,46,69,90,88,66,74,40,75,52,62,70,68,47,48,64,42,100,80,69,46,76,46,70,50,58,67,56,50,49,52,50,50,53,49,52,62,76,74,105

Sequence (210 aa):
MGQSTSGGERWIWHPWRTIKRIASYVAYSWLVFVDRITTSRTLNILARWEAYNRFAPLFTILLVIYTALLGDWRLKVYKHPVLFEPPYHPNIRVGSDVPVFTGIAAVLWFIFTVIPQHYSLKDKRVWWFLVVIVRFGIVAALGVSAWLQSTYMPRPLDSCENAYIWPDTADVPKGTPTMWQILHETNKFGQEVAACPWMRSWWRFTIAMM

Mean predicted aligned error: 13.67 Å

Secondary structure (DSSP, 8-state):
--------------HHHHHHHHHHHHHHHHHHHHHHHHHHHHHHHHHHHHHHHHHHHHHHHHHHHHHHHHHHHHHHHHT-GGGGSTTS-TTHHHHHHHHHHHHHHHHHHHHHHHHHHHSGGGG-HHHHHHHHHHHHHHHHHHHHHHHHHHHHSPSSTT-SGGGGS-S--SSS-TTPPPHHHHT-EE-TTS-EE-HHHHHHHHHHHHHHH-